Protein AF-A0A7Y1VRX3-F1 (afdb_monomer)

Nearest PDB structures (foldseek):
  3lk5-assembly1_A-2  TM=3.906E-01  e=6.849E+00  Corynebacterium glutamicum

Mean predicted aligned error: 7.44 Å

Structure (mmCIF, N/CA/C/O backbone):
data_AF-A0A7Y1VRX3-F1
#
_entry.id   AF-A0A7Y1VRX3-F1
#
loop_
_atom_site.group_PDB
_atom_site.id
_atom_site.type_symbol
_atom_site.label_atom_id
_atom_site.label_alt_id
_atom_site.label_comp_id
_atom_site.label_asym_id
_atom_site.label_entity_id
_atom_site.label_seq_id
_atom_site.pdbx_PDB_ins_code
_atom_site.Cartn_x
_atom_site.Cartn_y
_atom_site.Cartn_z
_atom_site.occupancy
_atom_site.B_iso_or_equiv
_atom_site.auth_seq_id
_atom_site.auth_comp_id
_atom_site.auth_asym_id
_atom_site.auth_atom_id
_atom_site.pdbx_PDB_model_num
ATOM 1 N N . MET A 1 1 ? -29.579 51.065 16.789 1.00 53.25 1 MET A N 1
ATOM 2 C CA . MET A 1 1 ? -28.178 50.637 16.559 1.00 53.25 1 MET A CA 1
ATOM 3 C C . MET A 1 1 ? -27.744 49.494 17.474 1.00 53.25 1 MET A C 1
ATOM 5 O O . MET A 1 1 ? -27.479 48.430 16.941 1.00 53.25 1 MET A O 1
ATOM 9 N N . LYS A 1 2 ? -27.765 49.620 18.815 1.00 49.16 2 LYS A N 1
ATOM 10 C CA . LYS A 1 2 ? -27.321 48.530 19.719 1.00 49.16 2 LYS A CA 1
ATOM 11 C C . LYS A 1 2 ? -28.027 47.175 19.514 1.00 49.16 2 LYS A C 1
ATOM 13 O O . LYS A 1 2 ? -27.340 46.170 19.476 1.00 49.16 2 LYS A O 1
ATOM 18 N N . ARG A 1 3 ? -29.351 47.147 19.288 1.00 49.31 3 ARG A N 1
ATOM 19 C CA . ARG A 1 3 ? -30.122 45.901 19.050 1.00 49.31 3 ARG A CA 1
ATOM 20 C C . ARG A 1 3 ? -29.871 45.231 17.688 1.00 49.31 3 ARG A C 1
ATOM 22 O O . ARG A 1 3 ? -30.062 44.030 17.568 1.00 49.31 3 ARG A O 1
ATOM 29 N N . ILE A 1 4 ? -29.429 45.995 16.685 1.00 53.34 4 ILE A N 1
ATOM 30 C CA . ILE A 1 4 ? -29.100 45.477 15.344 1.00 53.34 4 ILE A CA 1
ATOM 31 C C . ILE A 1 4 ? -27.693 44.861 15.359 1.00 53.34 4 ILE A C 1
ATOM 33 O O . ILE A 1 4 ? -27.486 43.795 14.792 1.00 53.34 4 ILE A O 1
ATOM 37 N N . CYS A 1 5 ? -26.756 45.465 16.102 1.00 51.00 5 CYS A N 1
ATOM 38 C CA . CYS A 1 5 ? -25.428 44.889 16.330 1.00 51.00 5 CYS A CA 1
ATOM 39 C C . CYS A 1 5 ? -25.487 43.553 17.092 1.00 51.00 5 CYS A C 1
ATOM 41 O O . CYS A 1 5 ? -24.718 42.655 16.778 1.00 51.00 5 CYS A O 1
ATOM 43 N N . THR A 1 6 ? -26.405 43.382 18.054 1.00 53.22 6 THR A N 1
ATOM 44 C CA . THR A 1 6 ? -26.542 42.106 18.788 1.00 53.22 6 THR A CA 1
ATOM 45 C C . THR A 1 6 ? -27.092 40.981 17.906 1.00 53.22 6 THR A C 1
ATOM 47 O O . THR A 1 6 ? -26.638 39.848 18.018 1.00 53.22 6 THR A O 1
ATOM 50 N N . PHE A 1 7 ? -28.022 41.293 16.996 1.00 51.44 7 PHE A N 1
ATOM 51 C CA . PHE A 1 7 ? -28.570 40.315 16.048 1.00 51.44 7 PHE A CA 1
ATOM 52 C C . PHE A 1 7 ? -27.547 39.898 14.980 1.00 51.44 7 PHE A C 1
ATOM 54 O O . PHE A 1 7 ? -27.463 38.718 14.658 1.00 51.44 7 PHE A O 1
ATOM 61 N N . LEU A 1 8 ? -26.719 40.829 14.486 1.00 52.62 8 LEU A N 1
ATOM 62 C CA . LEU A 1 8 ? -25.653 40.507 13.527 1.00 52.62 8 LEU A CA 1
ATOM 63 C C . LEU A 1 8 ? -24.541 39.638 14.140 1.00 52.62 8 LEU A C 1
ATOM 65 O O . LEU A 1 8 ? -24.019 38.762 13.462 1.00 52.62 8 LEU A O 1
ATOM 69 N N . ILE A 1 9 ? -24.200 39.844 15.418 1.00 55.66 9 ILE A N 1
ATOM 70 C CA . ILE A 1 9 ? -23.185 39.037 16.120 1.00 55.66 9 ILE A CA 1
ATOM 71 C C . ILE A 1 9 ? -23.695 37.608 16.376 1.00 55.66 9 ILE A C 1
ATOM 73 O O . ILE A 1 9 ? -22.939 36.656 16.205 1.00 55.66 9 ILE A O 1
ATOM 77 N N . ALA A 1 10 ? -24.982 37.435 16.698 1.00 53.78 10 ALA A N 1
ATOM 78 C CA . ALA A 1 10 ? -25.593 36.109 16.832 1.00 53.78 10 ALA A CA 1
ATOM 79 C C . ALA A 1 10 ? -25.669 35.355 15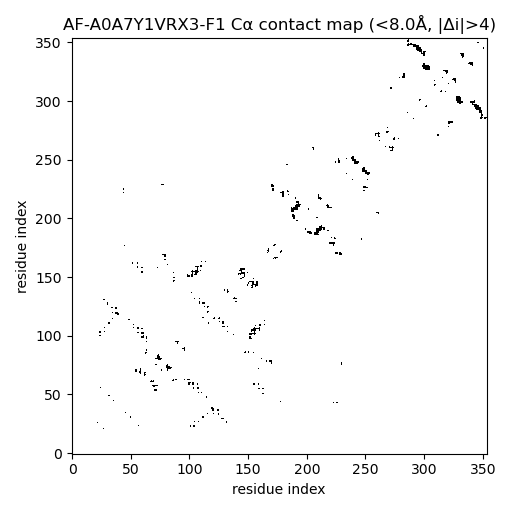.486 1.00 53.78 10 ALA A C 1
ATOM 81 O O . ALA A 1 10 ? -25.455 34.146 15.446 1.00 53.78 10 ALA A O 1
ATOM 82 N N . MET A 1 11 ? -25.902 36.068 14.377 1.00 51.69 11 MET A N 1
ATOM 83 C CA . MET A 1 11 ? -25.926 35.484 13.028 1.00 51.69 11 MET A CA 1
ATOM 84 C C . MET A 1 11 ? -24.519 35.143 12.504 1.00 51.69 11 MET A C 1
ATOM 86 O O . MET A 1 11 ? -24.361 34.131 11.828 1.00 51.69 11 MET A O 1
ATOM 90 N N . LEU A 1 12 ? -23.488 35.922 12.865 1.00 49.44 12 LEU A N 1
ATOM 91 C CA . LEU A 1 12 ? -22.089 35.591 12.554 1.00 49.44 12 LEU A CA 1
ATOM 92 C C . LEU A 1 12 ? -21.548 34.414 13.383 1.00 49.44 12 LEU A C 1
ATOM 94 O O . LEU A 1 12 ? -20.692 33.691 12.888 1.00 49.44 12 LEU A O 1
ATOM 98 N N . MET A 1 13 ? -22.053 34.178 14.601 1.00 49.03 13 MET A N 1
ATOM 99 C CA . MET A 1 13 ? -21.684 32.991 15.392 1.00 49.03 13 MET A CA 1
ATOM 100 C C . MET A 1 13 ? -22.400 31.707 14.943 1.00 49.03 13 MET A C 1
ATOM 102 O O . MET A 1 13 ? -21.866 30.621 15.153 1.00 49.03 13 MET A O 1
ATOM 106 N N . MET A 1 14 ? -23.560 31.809 14.282 1.00 47.19 14 MET A N 1
ATOM 107 C CA . MET A 1 14 ? -24.225 30.671 13.619 1.00 47.19 14 MET A CA 1
ATOM 108 C C . MET A 1 14 ? -23.636 30.338 12.238 1.00 47.19 14 MET A C 1
ATOM 110 O O . MET A 1 14 ? -23.929 29.277 11.696 1.00 47.19 14 MET A O 1
ATOM 114 N N . ALA A 1 15 ? -22.807 31.220 11.671 1.00 41.25 15 ALA A N 1
ATOM 115 C CA . ALA A 1 15 ? -22.152 31.035 10.374 1.00 41.25 15 ALA A CA 1
ATOM 116 C C . ALA A 1 15 ? -20.735 30.439 10.480 1.00 41.25 15 ALA A C 1
ATOM 118 O O . ALA A 1 15 ? -20.005 30.397 9.488 1.00 41.25 15 ALA A O 1
ATOM 119 N N . SER A 1 16 ? -20.349 29.948 11.662 1.00 43.78 16 SER A N 1
ATOM 120 C CA . SER A 1 16 ? -19.211 29.042 11.825 1.00 43.78 16 SER A CA 1
ATOM 121 C C . SER A 1 16 ? -19.550 27.733 11.118 1.00 43.78 16 SER A C 1
ATOM 123 O O . SER A 1 16 ? -20.178 26.859 11.700 1.00 43.78 16 SER A O 1
ATOM 125 N N . ALA A 1 17 ? -19.229 27.686 9.826 1.00 44.50 17 ALA A N 1
ATOM 126 C CA . ALA A 1 17 ? -19.212 26.541 8.930 1.00 44.50 17 ALA A CA 1
ATOM 127 C C . ALA A 1 17 ? -19.927 25.275 9.443 1.00 44.50 17 ALA A C 1
ATOM 129 O O . ALA A 1 17 ? -19.379 24.505 10.228 1.00 44.50 17 ALA A O 1
ATOM 130 N N . LEU A 1 18 ? -21.077 24.971 8.836 1.00 39.97 18 LEU A N 1
ATOM 131 C CA . LEU A 1 18 ? -21.560 23.602 8.612 1.00 39.97 18 LEU A CA 1
ATOM 132 C C . LEU A 1 18 ? -20.577 22.812 7.712 1.00 39.97 18 LEU A C 1
ATOM 134 O O . LEU A 1 18 ? -20.979 22.147 6.763 1.00 39.97 18 LEU A O 1
ATOM 138 N N . ASN A 1 19 ? -19.273 22.879 7.984 1.00 41.53 19 ASN A N 1
ATOM 139 C CA . ASN A 1 19 ? -18.362 21.830 7.569 1.00 41.53 19 ASN A CA 1
ATOM 140 C C . ASN A 1 19 ? -18.632 20.692 8.542 1.00 41.53 19 ASN A C 1
ATOM 142 O O . ASN A 1 19 ? -18.184 20.739 9.686 1.00 41.53 19 ASN A O 1
ATOM 146 N N . GLY A 1 20 ? -19.432 19.714 8.111 1.00 49.81 20 GLY A N 1
ATOM 147 C CA . GLY A 1 20 ? -19.608 18.485 8.871 1.00 49.81 20 GLY A CA 1
ATOM 148 C C . GLY A 1 20 ? -18.231 17.977 9.286 1.00 49.81 20 GLY A C 1
ATOM 149 O O . GLY A 1 20 ? -17.355 17.802 8.434 1.00 49.81 20 GLY A O 1
ATOM 150 N N . GLN A 1 21 ? -18.022 17.827 10.595 1.00 73.50 21 GLN A N 1
ATOM 151 C CA . GLN A 1 21 ? -16.772 17.306 11.125 1.00 73.50 21 GLN A CA 1
ATOM 152 C C . GLN A 1 21 ? -16.478 15.987 10.408 1.00 73.50 21 GLN A C 1
ATOM 154 O O . GLN A 1 21 ? -17.365 15.142 10.258 1.00 73.50 21 GLN A O 1
ATOM 159 N N . HIS A 1 22 ? -15.261 15.843 9.883 1.00 90.06 22 HIS A N 1
ATOM 160 C CA . HIS A 1 22 ? -14.858 14.610 9.218 1.00 90.06 22 HIS A CA 1
ATOM 161 C C . HIS A 1 22 ? -15.082 13.421 10.154 1.00 90.06 22 HIS A C 1
ATOM 163 O O . HIS A 1 22 ? -14.924 13.547 11.371 1.00 90.06 22 HIS A O 1
ATOM 169 N N . SER A 1 23 ? -15.459 12.268 9.597 1.00 95.31 23 SER A N 1
ATOM 170 C CA . SER A 1 23 ? -15.605 11.050 10.394 1.00 95.31 23 SER A CA 1
ATOM 171 C C . SER A 1 23 ? -14.309 10.754 11.152 1.00 95.31 23 SER A C 1
ATOM 173 O O . SER A 1 23 ? -13.221 11.089 10.683 1.00 95.31 23 SER A O 1
ATOM 175 N N . VAL A 1 24 ? -14.417 10.105 12.314 1.00 97.44 24 VAL A N 1
ATOM 176 C CA . VAL A 1 24 ? -13.243 9.678 13.093 1.00 97.44 24 VAL A CA 1
ATOM 177 C C . VAL A 1 24 ? -12.307 8.818 12.236 1.00 97.44 24 VAL A C 1
ATOM 179 O O . VAL A 1 24 ? -11.104 9.049 12.238 1.00 97.44 24 VAL A O 1
ATOM 182 N N . ALA A 1 25 ? -12.861 7.935 11.399 1.00 97.44 25 ALA A N 1
ATOM 183 C CA . ALA A 1 25 ? -12.088 7.159 10.430 1.00 97.44 25 ALA A CA 1
ATOM 184 C C . ALA A 1 25 ? -11.282 8.040 9.457 1.00 97.44 25 ALA A C 1
ATOM 186 O O . ALA A 1 25 ? -10.098 7.805 9.239 1.00 97.44 25 ALA A O 1
ATOM 187 N N . ARG A 1 26 ? -11.885 9.107 8.909 1.00 97.62 26 ARG A N 1
ATOM 188 C CA . ARG A 1 26 ? -11.157 10.044 8.043 1.00 97.62 26 ARG A CA 1
ATOM 189 C C . ARG A 1 26 ? -10.061 10.785 8.808 1.00 97.62 26 ARG A C 1
ATOM 191 O O . ARG A 1 26 ? -8.974 10.936 8.272 1.00 97.62 26 ARG A O 1
ATOM 198 N N . GLN A 1 27 ? -10.322 11.225 10.039 1.00 98.38 27 GLN A N 1
ATOM 199 C CA . GLN A 1 27 ? -9.309 11.903 10.859 1.00 98.38 27 GLN A CA 1
ATOM 200 C C . GLN A 1 27 ? -8.095 10.996 11.117 1.00 98.38 27 GLN A C 1
ATOM 202 O O . GLN A 1 27 ? -6.961 11.430 10.934 1.00 98.38 27 GLN A O 1
ATOM 207 N N . TRP A 1 28 ? -8.326 9.724 11.451 1.00 98.69 28 TRP A N 1
ATOM 208 C CA . TRP A 1 28 ? -7.259 8.734 11.614 1.00 98.69 28 TRP A CA 1
ATOM 209 C C . TRP A 1 28 ? -6.520 8.415 10.318 1.00 98.69 28 TRP A C 1
ATOM 211 O O . TRP A 1 28 ? -5.302 8.258 10.342 1.00 98.69 28 TRP A O 1
ATOM 221 N N . ASN A 1 29 ? -7.223 8.376 9.185 1.00 98.50 29 ASN A N 1
ATOM 222 C CA . ASN A 1 29 ? -6.586 8.210 7.884 1.00 98.50 29 ASN A CA 1
ATOM 223 C C . ASN A 1 29 ? -5.639 9.377 7.560 1.00 98.50 29 ASN A C 1
ATOM 225 O O . ASN A 1 29 ? -4.526 9.139 7.105 1.00 98.50 29 ASN A O 1
ATOM 229 N N . GLU A 1 30 ? -6.029 10.626 7.839 1.00 98.50 30 GLU A N 1
ATOM 230 C CA . GLU A 1 30 ? -5.123 11.772 7.660 1.00 98.50 30 GLU A CA 1
ATOM 231 C C . GLU A 1 30 ? -3.889 11.668 8.569 1.00 98.50 30 GLU A C 1
ATOM 233 O O . GLU A 1 30 ? -2.777 11.925 8.111 1.00 98.50 30 GLU A O 1
ATOM 238 N N . VAL A 1 31 ? -4.054 11.230 9.825 1.00 98.62 31 VAL A N 1
ATOM 239 C CA . VAL A 1 31 ? -2.923 10.991 10.741 1.00 98.62 31 VAL A CA 1
ATOM 240 C C . VAL A 1 31 ? -2.000 9.891 10.215 1.00 98.62 31 VAL A C 1
ATOM 242 O O . VAL A 1 31 ? -0.783 10.061 10.249 1.00 98.62 31 VAL A O 1
ATOM 245 N N . LEU A 1 32 ? -2.538 8.785 9.697 1.00 98.69 32 LEU A N 1
ATOM 246 C CA . LEU A 1 32 ? -1.739 7.721 9.085 1.00 98.69 32 LEU A CA 1
ATOM 247 C C . LEU A 1 32 ? -0.973 8.227 7.854 1.00 98.69 32 LEU A C 1
ATOM 249 O O . LEU A 1 32 ? 0.230 8.001 7.752 1.00 98.69 32 LEU A O 1
ATOM 253 N N . LEU A 1 33 ? -1.637 8.940 6.940 1.00 98.50 33 LEU A N 1
ATOM 254 C CA . LEU A 1 33 ? -0.993 9.489 5.743 1.00 98.50 33 LEU A CA 1
ATOM 255 C C . LEU A 1 33 ? 0.110 10.486 6.099 1.00 98.50 33 LEU A C 1
ATOM 257 O O . LEU A 1 33 ? 1.181 10.459 5.497 1.00 98.50 33 LEU A O 1
ATOM 261 N N . GLU A 1 34 ? -0.125 11.339 7.093 1.00 98.44 34 GLU A N 1
ATOM 262 C CA . GLU A 1 34 ? 0.896 12.254 7.594 1.00 98.44 34 GLU A CA 1
ATOM 263 C C . GLU A 1 34 ? 2.055 11.499 8.256 1.00 98.44 34 GLU A C 1
ATOM 265 O O . GLU A 1 34 ? 3.215 11.836 8.035 1.00 98.44 34 GLU A O 1
ATOM 270 N N . SER A 1 35 ? 1.768 10.418 8.982 1.00 98.31 35 SER A N 1
ATOM 271 C CA . SER A 1 35 ? 2.805 9.561 9.566 1.00 98.31 35 SER A CA 1
ATOM 272 C C . SER A 1 35 ? 3.704 8.949 8.489 1.00 98.31 35 SER A C 1
ATOM 274 O O . SER A 1 35 ? 4.925 8.990 8.611 1.00 98.31 35 SER A O 1
ATOM 276 N N . ILE A 1 36 ? 3.114 8.468 7.389 1.00 97.88 36 ILE A N 1
ATOM 277 C CA . ILE A 1 36 ? 3.843 7.918 6.234 1.00 97.88 36 ILE A CA 1
ATOM 278 C C . ILE A 1 36 ? 4.742 8.981 5.582 1.00 97.88 36 ILE A C 1
ATOM 280 O O . ILE A 1 36 ? 5.883 8.681 5.237 1.00 97.88 36 ILE A O 1
ATOM 284 N N . ARG A 1 37 ? 4.272 10.231 5.439 1.00 97.38 37 ARG A N 1
ATOM 285 C CA . ARG A 1 37 ? 5.076 11.339 4.873 1.00 97.38 37 ARG A CA 1
ATOM 286 C C . ARG A 1 37 ? 6.316 11.665 5.704 1.00 97.38 37 ARG A C 1
ATOM 288 O O . ARG A 1 37 ? 7.276 12.212 5.166 1.00 97.38 37 ARG A O 1
ATOM 295 N N . HIS A 1 38 ? 6.280 11.351 6.995 1.00 97.12 38 HIS A N 1
ATOM 296 C CA . HIS A 1 38 ? 7.358 11.605 7.944 1.00 97.12 38 HIS A CA 1
ATOM 297 C C . HIS A 1 38 ? 8.250 10.381 8.213 1.00 97.12 38 HIS A C 1
ATOM 299 O O . HIS A 1 38 ? 9.137 10.464 9.063 1.00 97.12 38 HIS A O 1
ATOM 305 N N . ASP A 1 39 ? 8.062 9.276 7.488 1.00 95.31 39 ASP A N 1
ATOM 306 C CA . ASP A 1 39 ? 8.848 8.048 7.628 1.00 95.31 39 ASP A CA 1
ATOM 307 C C . ASP A 1 39 ? 9.671 7.723 6.362 1.00 95.31 39 ASP A C 1
ATOM 309 O O . ASP A 1 39 ? 9.666 8.454 5.370 1.00 95.31 39 ASP A O 1
ATOM 313 N N . LEU A 1 40 ? 10.417 6.616 6.391 1.00 91.38 40 LEU A N 1
ATOM 314 C CA . LEU A 1 40 ? 11.145 6.089 5.238 1.00 91.38 40 LEU A CA 1
ATOM 315 C C . LEU A 1 40 ? 10.192 5.653 4.113 1.00 91.38 40 LEU A C 1
ATOM 317 O O . LEU A 1 40 ? 9.107 5.131 4.360 1.00 91.38 40 LEU A O 1
ATOM 321 N N . GLY A 1 41 ? 10.636 5.778 2.858 1.00 89.88 41 GLY A N 1
ATOM 322 C CA . GLY A 1 41 ? 9.911 5.275 1.686 1.00 89.88 41 GLY A CA 1
ATOM 323 C C . GLY A 1 41 ? 9.884 3.743 1.628 1.00 89.88 41 GLY A C 1
ATOM 324 O O . GLY A 1 41 ? 10.712 3.139 0.951 1.00 89.88 41 GLY A O 1
ATOM 325 N N . ARG A 1 42 ? 8.937 3.122 2.342 1.00 90.69 42 ARG A N 1
ATOM 326 C CA . ARG A 1 42 ? 8.747 1.663 2.452 1.00 90.69 42 ARG A CA 1
ATOM 327 C C . ARG A 1 42 ? 7.384 1.264 1.862 1.00 90.69 42 ARG A C 1
ATOM 329 O O . ARG A 1 42 ? 6.456 0.993 2.619 1.00 90.69 42 ARG A O 1
ATOM 336 N N . PRO A 1 43 ? 7.203 1.294 0.528 1.00 93.81 43 PRO A N 1
ATOM 337 C CA . PRO A 1 43 ? 5.887 1.159 -0.111 1.00 93.81 43 PRO A CA 1
ATOM 338 C C . PRO A 1 43 ? 5.126 -0.112 0.287 1.00 93.81 43 PRO A C 1
ATOM 340 O O . PRO A 1 43 ? 3.928 -0.049 0.549 1.00 93.81 43 PRO A O 1
ATOM 343 N N . THR A 1 44 ? 5.820 -1.242 0.388 1.00 93.56 44 THR A N 1
ATOM 344 C CA . THR A 1 44 ? 5.316 -2.538 0.870 1.00 93.56 44 THR A CA 1
ATOM 345 C C . THR A 1 44 ? 4.759 -2.437 2.293 1.00 93.56 44 THR A C 1
ATOM 347 O O . THR A 1 44 ? 3.572 -2.684 2.519 1.00 93.56 44 THR A O 1
ATOM 350 N N . VAL A 1 45 ? 5.587 -1.984 3.238 1.00 95.38 45 VAL A N 1
ATOM 351 C CA . VAL A 1 45 ? 5.231 -1.801 4.657 1.00 95.38 45 VAL A CA 1
ATOM 352 C C . VAL A 1 45 ? 4.077 -0.809 4.820 1.00 95.38 45 VAL A C 1
ATOM 354 O O . VAL A 1 45 ? 3.116 -1.081 5.538 1.00 95.38 45 VAL A O 1
ATOM 357 N N . HIS A 1 46 ? 4.121 0.326 4.120 1.00 96.69 46 HIS A N 1
ATOM 358 C CA . HIS A 1 46 ? 3.089 1.362 4.215 1.00 96.69 46 HIS A CA 1
ATOM 359 C C . HIS A 1 46 ? 1.758 0.926 3.609 1.00 96.69 46 HIS A C 1
ATOM 361 O O . HIS A 1 46 ? 0.714 1.213 4.190 1.00 96.69 46 HIS A O 1
ATOM 367 N N . SER A 1 47 ? 1.775 0.182 2.501 1.00 96.38 47 SER A N 1
ATOM 368 C CA . SER A 1 47 ? 0.555 -0.396 1.917 1.00 96.38 47 SER A CA 1
ATOM 369 C C . SER A 1 47 ? -0.098 -1.391 2.875 1.00 96.38 47 SER A C 1
ATOM 371 O O . SER A 1 47 ? -1.313 -1.365 3.068 1.00 96.38 47 SER A O 1
ATOM 373 N N . ARG A 1 48 ? 0.711 -2.212 3.554 1.00 96.50 48 ARG A N 1
ATOM 374 C CA . ARG A 1 48 ? 0.243 -3.125 4.601 1.00 96.50 48 ARG A CA 1
ATOM 375 C C . ARG A 1 48 ? -0.323 -2.382 5.813 1.00 96.50 48 ARG A C 1
ATOM 377 O O . ARG A 1 48 ? -1.400 -2.733 6.281 1.00 96.50 48 ARG A O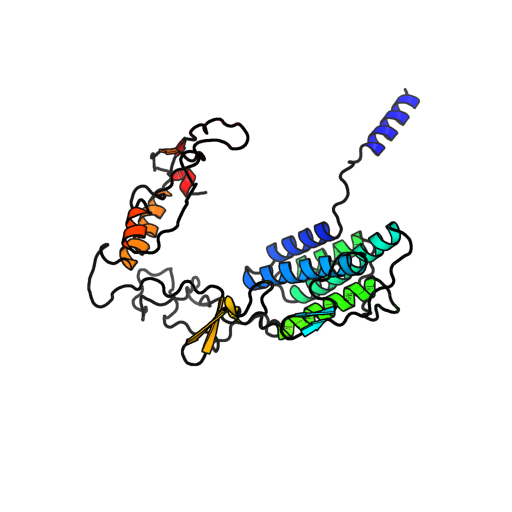 1
ATOM 384 N N . ASN A 1 49 ? 0.335 -1.317 6.279 1.00 97.25 49 ASN A N 1
ATOM 385 C CA . ASN A 1 49 ? -0.186 -0.466 7.356 1.00 97.25 49 ASN A CA 1
ATOM 386 C C . ASN A 1 49 ? -1.538 0.160 6.980 1.00 97.25 49 ASN A C 1
ATOM 388 O O . ASN A 1 49 ? -2.465 0.133 7.787 1.00 97.25 49 ASN A O 1
ATOM 392 N N . LEU A 1 50 ? -1.671 0.677 5.753 1.00 98.31 50 LEU A N 1
ATOM 393 C CA . LEU A 1 50 ? -2.930 1.208 5.216 1.00 98.31 50 LEU A CA 1
ATOM 394 C C . LEU A 1 50 ? -4.030 0.145 5.207 1.00 98.31 50 LEU A C 1
ATOM 396 O O . LEU A 1 50 ? -5.147 0.431 5.642 1.00 98.31 50 LEU A O 1
ATOM 400 N N . PHE A 1 51 ? -3.718 -1.077 4.776 1.00 97.81 51 PHE A N 1
ATOM 401 C CA . PHE A 1 51 ? -4.659 -2.195 4.786 1.00 97.81 51 PHE A CA 1
ATOM 402 C C . PHE A 1 51 ? -5.083 -2.588 6.210 1.00 97.81 51 PHE A C 1
ATOM 404 O O . PHE A 1 51 ? -6.278 -2.606 6.508 1.00 97.81 51 PHE A O 1
ATOM 411 N N . HIS A 1 52 ? -4.129 -2.844 7.109 1.00 98.38 52 HIS A N 1
ATOM 412 C CA . HIS A 1 52 ? -4.408 -3.269 8.484 1.00 98.38 52 HIS A CA 1
ATOM 413 C C . HIS A 1 52 ? -5.209 -2.216 9.251 1.00 98.38 52 HIS A C 1
ATOM 415 O O . HIS A 1 52 ? -6.171 -2.551 9.935 1.00 98.38 52 HIS A O 1
ATOM 421 N N . ILE A 1 53 ? -4.864 -0.935 9.106 1.00 98.69 53 ILE A N 1
ATOM 422 C CA . ILE A 1 53 ? -5.573 0.156 9.783 1.00 98.69 53 ILE A CA 1
ATOM 423 C C . ILE A 1 53 ? -6.961 0.369 9.177 1.00 98.69 53 ILE A C 1
ATOM 425 O O . ILE A 1 53 ? -7.918 0.545 9.926 1.00 98.69 53 ILE A O 1
ATOM 429 N N . SER A 1 54 ? -7.113 0.299 7.852 1.00 98.50 54 SER A N 1
ATOM 430 C CA . SER A 1 54 ? -8.439 0.376 7.220 1.00 98.50 54 SER A CA 1
ATOM 431 C C . SER A 1 54 ? -9.345 -0.764 7.677 1.00 98.50 54 SER A C 1
ATOM 433 O O . SER A 1 54 ? -10.510 -0.527 7.994 1.00 98.50 54 SER A O 1
ATOM 435 N N . THR A 1 55 ? -8.792 -1.972 7.790 1.00 98.25 55 THR A N 1
ATOM 436 C CA . THR A 1 55 ? -9.505 -3.144 8.305 1.00 98.25 55 THR A CA 1
ATOM 437 C C . THR A 1 55 ? -9.857 -2.980 9.777 1.00 98.25 55 THR A C 1
ATOM 439 O O . THR A 1 55 ? -11.006 -3.183 10.140 1.00 98.25 55 THR A O 1
ATOM 442 N N . ALA A 1 56 ? -8.933 -2.500 10.614 1.00 98.75 56 ALA A N 1
ATOM 443 C CA . ALA A 1 56 ? -9.218 -2.205 12.017 1.00 98.75 56 ALA A CA 1
ATOM 444 C C . ALA A 1 56 ? -10.370 -1.200 12.170 1.00 98.75 56 ALA A C 1
ATOM 446 O O . ALA A 1 56 ? -11.244 -1.372 13.016 1.00 98.75 56 ALA A O 1
ATOM 447 N N . MET A 1 57 ? -10.396 -0.154 11.336 1.00 98.81 57 MET A N 1
ATOM 448 C CA . MET A 1 57 ? -11.487 0.821 11.336 1.00 98.81 57 MET A CA 1
ATOM 449 C C . MET A 1 57 ? -12.814 0.202 10.885 1.00 98.81 57 MET A C 1
ATOM 451 O O . MET A 1 57 ? -13.853 0.513 11.469 1.00 98.81 57 MET A O 1
ATOM 455 N N . TYR A 1 58 ? -12.785 -0.641 9.850 1.00 98.69 58 TYR A N 1
ATOM 456 C CA . TYR A 1 58 ? -13.971 -1.317 9.332 1.00 98.69 58 TYR A CA 1
ATOM 457 C C . TYR A 1 58 ? -14.531 -2.322 10.340 1.00 98.69 58 TYR A C 1
ATOM 459 O O . TYR A 1 58 ? -15.700 -2.220 10.692 1.00 98.69 58 TYR A O 1
ATOM 467 N N . ASP A 1 59 ? -13.702 -3.211 10.876 1.00 98.69 59 ASP A N 1
ATOM 468 C CA . ASP A 1 59 ? -14.093 -4.242 11.840 1.00 98.69 59 ASP A CA 1
ATOM 469 C C . ASP A 1 59 ? -14.594 -3.638 13.154 1.00 98.69 59 ASP A C 1
ATOM 471 O O . ASP A 1 59 ? -15.626 -4.059 13.676 1.00 98.69 59 ASP A O 1
ATOM 475 N N . ALA A 1 60 ? -13.930 -2.591 13.660 1.00 98.62 60 ALA A N 1
ATOM 476 C CA . ALA A 1 60 ? -14.394 -1.872 14.845 1.00 98.62 60 ALA A CA 1
ATOM 477 C C . ALA A 1 60 ? -15.768 -1.217 14.637 1.00 98.62 60 ALA A C 1
ATOM 479 O O . ALA A 1 60 ? -16.542 -1.090 15.585 1.00 98.62 60 ALA A O 1
ATOM 480 N N . TRP A 1 61 ? -16.074 -0.778 13.412 1.00 98.56 61 TRP A N 1
ATOM 481 C CA . TRP A 1 61 ? -17.380 -0.229 13.056 1.00 98.56 61 TRP A CA 1
ATOM 482 C C . TRP A 1 61 ? -18.428 -1.337 12.866 1.00 98.56 61 TRP A C 1
ATOM 484 O O . TRP A 1 61 ? -19.516 -1.243 13.443 1.00 98.56 61 TRP A O 1
ATOM 494 N N . ALA A 1 62 ? -18.075 -2.382 12.113 1.00 98.38 62 ALA A N 1
ATOM 495 C CA . ALA A 1 62 ? -18.926 -3.509 11.742 1.00 98.38 62 ALA A CA 1
ATOM 496 C C . ALA A 1 62 ? -19.369 -4.333 12.953 1.00 98.38 62 ALA A C 1
ATOM 498 O O . ALA A 1 62 ? -20.494 -4.812 12.980 1.00 98.38 62 ALA A O 1
ATOM 499 N N . ALA A 1 63 ? -18.540 -4.424 13.996 1.00 98.06 63 ALA A N 1
ATOM 500 C CA . ALA A 1 63 ? -18.898 -5.088 15.249 1.00 98.06 63 ALA A CA 1
ATOM 501 C C . ALA A 1 63 ? -20.166 -4.524 15.919 1.00 98.06 63 ALA A C 1
ATOM 503 O O . ALA A 1 63 ? -20.792 -5.227 16.708 1.00 98.06 63 ALA A O 1
ATOM 504 N N . TYR A 1 64 ? -20.547 -3.276 15.616 1.00 97.88 64 TYR A N 1
ATOM 505 C CA . TYR A 1 64 ? -21.766 -2.642 16.129 1.00 97.88 64 TYR A CA 1
ATOM 506 C C . TYR A 1 64 ? -22.869 -2.469 15.071 1.00 97.88 64 TYR A C 1
ATOM 508 O O . TYR A 1 64 ? -23.858 -1.781 15.332 1.00 97.88 64 TYR A O 1
ATOM 516 N N . ASP A 1 65 ? -22.683 -3.019 13.873 1.00 96.88 65 ASP A N 1
ATOM 517 C CA . ASP A 1 65 ? -23.642 -2.964 12.769 1.00 96.88 65 ASP A CA 1
ATOM 518 C C . ASP A 1 65 ? -24.397 -4.299 12.660 1.00 96.88 65 ASP A C 1
ATOM 520 O O . ASP A 1 65 ? -23.876 -5.354 13.018 1.00 96.88 65 ASP A O 1
ATOM 524 N N . ASP A 1 66 ? -25.652 -4.264 12.217 1.00 92.56 66 ASP A N 1
ATOM 525 C CA . ASP A 1 66 ? -26.533 -5.435 12.180 1.00 92.56 66 ASP A CA 1
ATOM 526 C C . ASP A 1 66 ? -26.394 -6.276 10.903 1.00 92.56 66 ASP A C 1
ATOM 528 O O . ASP A 1 66 ? -26.878 -7.411 10.863 1.00 92.56 66 ASP A O 1
ATOM 532 N N . VAL A 1 67 ? -25.746 -5.743 9.862 1.00 95.38 67 VAL A N 1
ATOM 533 C CA . VAL A 1 67 ? -25.618 -6.399 8.551 1.00 95.38 67 VAL A CA 1
ATOM 534 C C . VAL A 1 67 ? -24.161 -6.557 8.120 1.00 95.38 67 VAL A C 1
ATOM 536 O O . VAL A 1 67 ? -23.849 -7.478 7.360 1.00 95.38 67 VAL A O 1
ATOM 539 N N . ALA A 1 68 ? -23.266 -5.675 8.563 1.00 97.12 68 ALA A N 1
ATOM 540 C CA . ALA A 1 68 ? -21.861 -5.732 8.189 1.00 97.12 68 ALA A CA 1
ATOM 541 C C . ALA A 1 68 ? -21.190 -7.028 8.666 1.00 97.12 68 ALA A C 1
ATOM 543 O O . ALA A 1 68 ? -21.417 -7.511 9.773 1.00 97.12 68 ALA A O 1
ATOM 544 N N . VAL A 1 69 ? -20.316 -7.568 7.818 1.00 95.88 69 VAL A N 1
ATOM 545 C CA . VAL A 1 69 ? -19.514 -8.754 8.125 1.00 95.88 69 VAL A CA 1
ATOM 546 C C . VAL A 1 69 ? -18.071 -8.294 8.300 1.00 95.88 69 VAL A C 1
ATOM 548 O O . VAL A 1 69 ? -17.519 -7.762 7.336 1.00 95.88 69 VAL A O 1
ATOM 551 N N . PRO A 1 70 ? -17.459 -8.461 9.486 1.00 96.69 70 PRO A N 1
ATOM 552 C CA . PRO A 1 70 ? -16.064 -8.090 9.698 1.00 96.69 70 PRO A CA 1
ATOM 553 C C . PRO A 1 70 ? -15.115 -8.836 8.753 1.00 96.69 70 PRO A C 1
ATOM 555 O O . PRO A 1 70 ? -15.369 -9.981 8.372 1.00 96.69 70 PRO A O 1
ATOM 558 N N . CYS A 1 71 ? -14.006 -8.194 8.391 1.00 95.62 71 CYS A N 1
ATOM 559 C CA . CYS A 1 71 ? -12.965 -8.792 7.562 1.00 95.62 71 CYS A CA 1
ATOM 560 C C . CYS A 1 71 ? -12.110 -9.771 8.372 1.00 95.62 71 CYS A C 1
ATOM 562 O O . CYS A 1 71 ? -11.851 -10.882 7.915 1.00 95.62 71 CYS A O 1
ATOM 564 N N . PHE A 1 72 ? -11.671 -9.372 9.567 1.00 97.50 72 PHE A N 1
ATOM 565 C CA . PHE A 1 72 ? -10.811 -10.175 10.432 1.00 97.50 72 PHE A CA 1
ATOM 566 C C . PHE A 1 72 ? -11.604 -10.811 11.568 1.00 97.50 72 PHE A C 1
ATOM 568 O O . PHE A 1 72 ? -11.576 -12.026 11.704 1.00 97.50 72 PHE A O 1
ATOM 575 N N . LEU A 1 73 ? -12.330 -10.027 12.367 1.00 97.19 73 LEU A N 1
ATOM 576 C CA . LEU A 1 73 ? -13.013 -10.515 13.570 1.00 97.19 73 LEU A CA 1
ATOM 577 C C . LEU A 1 73 ? -13.950 -11.696 13.282 1.00 97.19 73 LEU A C 1
ATOM 579 O O . LEU A 1 73 ? -14.850 -11.610 12.452 1.00 97.19 73 LEU A O 1
ATOM 583 N N . GLY A 1 74 ? -13.763 -12.791 14.018 1.00 96.69 74 GLY A N 1
ATOM 584 C CA . GLY A 1 74 ? -14.532 -14.025 13.862 1.00 96.69 74 GLY A CA 1
ATOM 585 C C . GLY A 1 74 ? -14.055 -14.933 12.724 1.00 96.69 74 GLY A C 1
ATOM 586 O O . GLY A 1 74 ? -14.544 -16.057 12.619 1.00 96.69 74 GLY A O 1
ATOM 587 N N . ASN A 1 75 ? -13.087 -14.498 11.913 1.00 96.69 75 ASN A N 1
ATOM 588 C CA . ASN A 1 75 ? -12.577 -15.240 10.763 1.00 96.69 75 ASN A CA 1
ATOM 589 C C . ASN A 1 75 ? -11.158 -15.780 11.006 1.00 96.69 75 ASN A C 1
ATOM 591 O O . ASN A 1 75 ? -10.393 -15.280 11.837 1.00 96.69 75 ASN A O 1
ATOM 595 N N . GLU A 1 76 ? -10.804 -16.806 10.236 1.00 96.31 76 GLU A N 1
ATOM 596 C CA . GLU A 1 76 ? -9.420 -17.236 10.043 1.00 96.31 76 GLU A CA 1
ATOM 597 C C . GLU A 1 76 ? -8.833 -16.459 8.859 1.00 96.31 76 GLU A C 1
ATOM 599 O O . GLU A 1 76 ? -9.437 -16.406 7.784 1.00 96.31 76 GLU A O 1
ATOM 604 N N . VAL A 1 77 ? -7.677 -15.826 9.057 1.00 95.81 77 VAL A N 1
ATOM 605 C CA . VAL A 1 77 ? -6.989 -15.031 8.035 1.00 95.81 77 VAL A CA 1
ATOM 606 C C . VAL A 1 77 ? -5.533 -15.467 7.987 1.00 95.81 77 VAL A C 1
ATOM 608 O O . VAL A 1 77 ? -4.756 -15.208 8.909 1.00 95.81 77 VAL A O 1
ATOM 611 N N . GLY A 1 78 ? -5.167 -16.155 6.904 1.00 93.81 78 GLY A N 1
ATOM 612 C CA . GLY A 1 78 ? -3.858 -16.791 6.783 1.00 93.81 78 GLY A CA 1
ATOM 613 C C . GLY A 1 78 ? -3.579 -17.695 7.994 1.00 93.81 78 GLY A C 1
ATOM 614 O O . GLY A 1 78 ? -4.378 -18.585 8.271 1.00 93.81 78 GLY A O 1
ATOM 615 N N . PRO A 1 79 ? -2.478 -17.487 8.737 1.00 95.12 79 PRO A N 1
ATOM 616 C CA . PRO A 1 79 ? -2.117 -18.331 9.876 1.00 95.12 79 PRO A CA 1
ATOM 617 C C . PRO A 1 79 ? -2.784 -17.944 11.209 1.00 95.12 79 PRO A C 1
ATOM 619 O O . PRO A 1 79 ? -2.449 -18.543 12.232 1.00 95.12 79 PRO A O 1
ATOM 622 N N . TYR A 1 80 ? -3.663 -16.936 11.250 1.00 97.88 80 TYR A N 1
ATOM 623 C CA . TYR A 1 80 ? -4.197 -16.397 12.505 1.00 97.88 80 TYR A CA 1
ATOM 624 C C . TYR A 1 80 ? -5.722 -16.493 12.586 1.00 97.88 80 TYR A C 1
ATOM 626 O O . TYR A 1 80 ? -6.444 -16.139 11.655 1.00 97.88 80 TYR A O 1
ATOM 634 N N . GLN A 1 81 ? -6.212 -16.922 13.750 1.00 98.06 81 GLN A N 1
ATOM 635 C CA . GLN A 1 81 ? -7.632 -16.933 14.085 1.00 98.06 81 GLN A CA 1
ATOM 636 C C . GLN A 1 81 ? -7.973 -15.695 14.916 1.00 98.06 81 GLN A C 1
ATOM 638 O O . GLN A 1 81 ? -7.568 -15.584 16.075 1.00 98.06 81 GLN A O 1
ATOM 643 N N . PHE A 1 82 ? -8.790 -14.802 14.366 1.00 98.31 82 PHE A N 1
ATOM 644 C CA . PHE A 1 82 ? -9.315 -13.656 15.102 1.00 98.31 82 PHE A CA 1
ATOM 645 C C . PHE A 1 82 ? -10.553 -14.083 15.889 1.00 98.31 82 PHE A C 1
ATOM 647 O O . PHE A 1 82 ? -11.654 -14.185 15.348 1.00 98.31 82 PHE A O 1
ATOM 654 N N . LEU A 1 83 ? -10.378 -14.376 17.175 1.00 97.69 83 LEU A N 1
ATOM 655 C CA . LEU A 1 83 ? -11.501 -14.704 18.052 1.00 97.69 83 LEU A CA 1
ATOM 656 C C . LEU A 1 83 ? -12.377 -13.466 18.287 1.00 97.69 83 LEU A C 1
ATOM 658 O O . LEU A 1 83 ? -11.886 -12.345 18.391 1.00 97.69 83 LEU A O 1
ATOM 662 N N . PHE A 1 84 ? -13.691 -13.662 18.351 1.00 97.06 84 PHE A N 1
ATOM 663 C CA . PHE A 1 84 ? -14.628 -12.573 18.594 1.00 97.06 84 PHE A CA 1
ATOM 664 C C . PHE A 1 84 ? -15.910 -13.094 19.242 1.00 97.06 84 PHE A C 1
ATOM 666 O O . PHE A 1 84 ? -16.659 -13.846 18.622 1.00 97.06 84 PHE A O 1
ATOM 673 N N . ASP A 1 85 ? -16.167 -12.659 20.475 1.00 94.69 85 ASP A N 1
ATOM 674 C CA . ASP A 1 85 ? -17.329 -13.084 21.268 1.00 94.69 85 ASP A CA 1
ATOM 675 C C . ASP A 1 85 ? -18.538 -12.141 21.109 1.00 94.69 85 ASP A C 1
ATOM 677 O O . ASP A 1 85 ? -19.582 -12.338 21.734 1.00 94.69 85 ASP A O 1
ATOM 681 N N . GLY A 1 86 ? -18.416 -11.122 20.254 1.00 94.56 86 GLY A N 1
ATOM 682 C CA . GLY A 1 86 ? -19.399 -10.052 20.115 1.00 94.56 86 GLY A CA 1
ATOM 683 C C . GLY A 1 86 ? -19.175 -8.906 21.104 1.00 94.56 86 GLY A C 1
ATOM 684 O O . GLY A 1 86 ? -18.483 -9.035 22.111 1.00 94.56 86 GLY A O 1
ATOM 685 N N . VAL A 1 87 ? -19.774 -7.754 20.808 1.00 96.88 87 VAL A N 1
ATOM 686 C CA . VAL A 1 87 ? -19.785 -6.580 21.695 1.00 96.88 87 VAL A CA 1
ATOM 687 C C . VAL A 1 87 ? -21.198 -6.324 22.211 1.00 96.88 87 VAL A C 1
ATOM 689 O O . VAL A 1 87 ? -22.185 -6.682 21.566 1.00 96.88 87 VAL A O 1
ATOM 692 N N . GLU A 1 88 ? -21.316 -5.673 23.368 1.00 95.12 88 GLU A N 1
ATOM 693 C CA . GLU A 1 88 ? -22.609 -5.169 23.827 1.00 95.12 88 GLU A CA 1
ATOM 694 C C . GLU A 1 88 ? -23.070 -4.030 22.906 1.00 95.12 88 GLU A C 1
ATOM 696 O O . GLU A 1 88 ? -22.404 -2.999 22.796 1.00 95.12 88 GLU A O 1
ATOM 701 N N . ILE A 1 89 ? -24.218 -4.216 22.246 1.00 95.94 89 ILE A N 1
ATOM 702 C CA . ILE A 1 89 ? -24.805 -3.217 21.350 1.00 95.94 89 ILE A CA 1
ATOM 703 C C . ILE A 1 89 ? -25.648 -2.235 22.172 1.00 95.94 89 ILE A C 1
ATOM 705 O O . ILE A 1 89 ? -26.665 -2.640 22.747 1.00 95.94 89 ILE A O 1
ATOM 709 N N . PRO A 1 90 ? -25.289 -0.937 22.220 1.00 95.44 90 PRO A N 1
ATOM 710 C CA . PRO A 1 90 ? -26.099 0.053 22.914 1.00 95.44 90 PRO A CA 1
ATOM 711 C C . PRO A 1 90 ? -27.508 0.170 22.320 1.00 95.44 90 PRO A C 1
ATOM 713 O O . PRO A 1 90 ? -27.705 0.069 21.112 1.00 95.44 90 PRO A O 1
ATO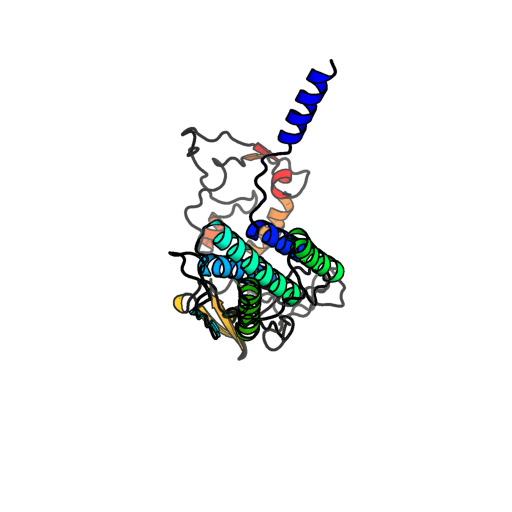M 716 N N . GLY A 1 91 ? -28.495 0.460 23.170 1.00 94.94 91 GLY A N 1
ATOM 717 C CA . GLY A 1 91 ? -29.905 0.519 22.765 1.00 94.94 91 GLY A CA 1
ATOM 718 C C . GLY A 1 91 ? -30.309 1.737 21.924 1.00 94.94 91 GLY A C 1
ATOM 719 O O . GLY A 1 91 ? -31.472 1.834 21.532 1.00 94.94 91 GLY A O 1
ATOM 720 N N . ASP A 1 92 ? -29.397 2.680 21.667 1.00 96.19 92 ASP A N 1
ATOM 721 C CA . ASP A 1 92 ? -29.676 3.882 20.883 1.00 96.19 92 ASP A CA 1
ATOM 722 C C . ASP A 1 92 ? -28.574 4.190 19.844 1.00 96.19 92 ASP A C 1
ATOM 724 O O . ASP A 1 92 ? -27.388 3.957 20.105 1.00 96.19 92 ASP A O 1
ATOM 728 N N . PRO A 1 93 ? -28.932 4.764 18.675 1.00 95.88 93 PRO A N 1
ATOM 729 C CA . PRO A 1 93 ? -27.974 5.012 17.595 1.00 95.88 93 PRO A CA 1
ATOM 730 C C . PRO A 1 93 ? -26.827 5.970 17.943 1.00 95.88 93 PRO A C 1
ATOM 732 O O . PRO A 1 93 ? -25.761 5.902 17.330 1.00 95.88 93 PRO A O 1
ATOM 735 N N . VAL A 1 94 ? -27.023 6.887 18.896 1.00 96.94 94 VAL A N 1
ATOM 736 C CA . VAL A 1 94 ? -25.981 7.848 19.288 1.00 96.94 94 VAL A CA 1
ATOM 737 C C . VAL A 1 94 ? -24.912 7.132 20.105 1.00 96.94 94 VAL A C 1
ATOM 739 O O . VAL A 1 94 ? -23.722 7.294 19.834 1.00 96.94 94 VAL A O 1
ATOM 742 N N . SER A 1 95 ? -25.323 6.295 21.054 1.00 97.31 95 SER A N 1
ATOM 743 C CA . SER A 1 95 ? -24.411 5.463 21.838 1.00 97.31 95 SER A CA 1
ATOM 744 C C . SER A 1 95 ? -23.688 4.432 20.972 1.00 97.31 95 SER A C 1
ATOM 746 O O . SER A 1 95 ? -22.481 4.269 21.137 1.00 97.31 95 SER A O 1
ATOM 748 N N . VAL A 1 96 ? -24.364 3.824 19.988 1.00 98.12 96 VAL A N 1
ATOM 749 C CA . VAL A 1 96 ? -23.720 2.968 18.969 1.00 98.12 96 VAL A CA 1
ATOM 750 C C . VAL A 1 96 ? -22.625 3.742 18.235 1.00 98.12 96 VAL A C 1
ATOM 752 O O . VAL A 1 96 ? -21.480 3.299 18.173 1.00 98.12 96 VAL A O 1
ATOM 755 N N . LYS A 1 97 ? -22.931 4.947 17.736 1.00 97.69 97 LYS A N 1
ATOM 756 C CA . LYS A 1 97 ? -21.944 5.760 17.017 1.00 97.69 97 LYS A CA 1
ATOM 757 C C . LYS A 1 97 ? -20.749 6.144 17.893 1.00 97.69 97 LYS A C 1
ATOM 759 O O . LYS A 1 97 ? -19.617 6.166 17.409 1.00 97.69 97 LYS A O 1
ATOM 764 N N . ASN A 1 98 ? -20.988 6.446 19.167 1.00 98.00 98 ASN A N 1
ATOM 765 C CA . ASN A 1 98 ? -19.930 6.752 20.129 1.00 98.00 98 ASN A CA 1
ATOM 766 C C . ASN A 1 98 ? -19.048 5.531 20.412 1.00 98.00 98 ASN A C 1
ATOM 768 O O . ASN A 1 98 ? -17.827 5.676 20.445 1.00 98.00 98 ASN A O 1
ATOM 772 N N . ALA A 1 99 ? -19.647 4.346 20.555 1.00 98.56 99 ALA A N 1
ATOM 773 C CA . ALA A 1 99 ? -18.926 3.091 20.730 1.00 98.56 99 ALA A CA 1
ATOM 774 C C . ALA A 1 99 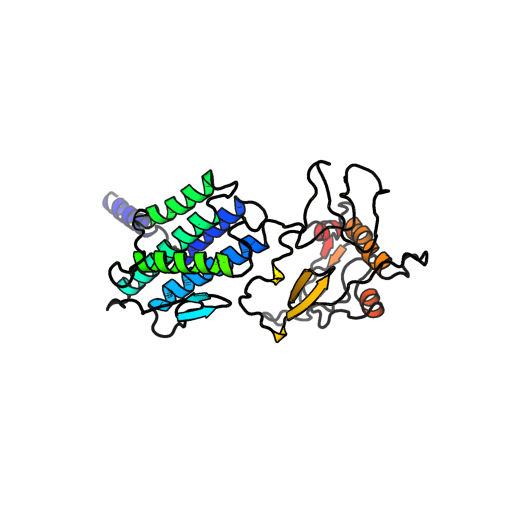? -18.047 2.774 19.512 1.00 98.56 99 ALA A C 1
ATOM 776 O O . ALA A 1 99 ? -16.850 2.543 19.672 1.00 98.56 99 ALA A O 1
ATOM 777 N N . GLN A 1 100 ? -18.592 2.894 18.297 1.00 98.56 100 GLN A N 1
ATOM 778 C CA . GLN A 1 100 ? -17.836 2.737 17.049 1.00 98.56 100 GLN A CA 1
ATOM 779 C C . GLN A 1 100 ? -16.655 3.711 16.972 1.00 98.56 100 GLN A C 1
ATOM 781 O O . GLN A 1 100 ? -15.522 3.301 16.740 1.00 98.56 100 GLN A O 1
ATOM 786 N N . ASN A 1 101 ? -16.897 5.008 17.191 1.00 98.69 101 ASN A N 1
ATOM 787 C CA . ASN A 1 101 ? -15.849 6.031 17.142 1.00 98.69 101 ASN A CA 1
ATOM 788 C C . ASN A 1 101 ? -14.739 5.776 18.177 1.00 98.69 101 ASN A C 1
ATOM 790 O O . ASN A 1 101 ? -13.565 5.991 17.881 1.00 98.69 101 ASN A O 1
ATOM 794 N N . MET A 1 102 ? -15.101 5.318 19.377 1.00 98.81 102 MET A N 1
ATOM 795 C CA . MET A 1 102 ? -14.146 4.995 20.433 1.00 98.81 102 MET A CA 1
ATOM 796 C C . MET A 1 102 ? -13.331 3.749 20.079 1.00 98.81 102 MET A C 1
ATOM 798 O O . MET A 1 102 ? -12.105 3.816 20.102 1.00 98.81 102 MET A O 1
ATOM 802 N N . ALA A 1 103 ? -13.980 2.653 19.683 1.00 98.88 103 ALA A N 1
ATOM 803 C CA . ALA A 1 103 ? -13.302 1.421 19.284 1.00 98.88 103 ALA A CA 1
ATOM 804 C C . ALA A 1 103 ? -12.330 1.651 18.119 1.00 98.88 103 ALA A C 1
ATOM 806 O O . ALA A 1 103 ? -11.166 1.261 18.205 1.00 98.88 103 ALA A O 1
ATOM 807 N N . VAL A 1 104 ? -12.771 2.377 17.084 1.00 98.94 104 VAL A N 1
ATOM 808 C CA . VAL A 1 104 ? -11.922 2.814 15.967 1.00 98.94 104 VAL A CA 1
ATOM 809 C C . VAL A 1 104 ? -10.700 3.570 16.485 1.00 98.94 104 VAL A C 1
ATOM 811 O O . VAL A 1 104 ? -9.573 3.238 16.128 1.00 98.94 104 VAL A O 1
ATOM 814 N N . SER A 1 105 ? -10.901 4.570 17.346 1.00 98.88 105 SER A N 1
ATOM 815 C CA . SER A 1 105 ? -9.795 5.391 17.831 1.00 98.88 105 SER A CA 1
ATOM 816 C C . SER A 1 105 ? -8.780 4.619 18.652 1.00 98.88 105 SER A C 1
ATOM 818 O O . SER A 1 105 ? -7.588 4.787 18.423 1.00 98.88 105 SER A O 1
ATOM 820 N N . TYR A 1 106 ? -9.217 3.751 19.564 1.00 98.94 106 TYR A N 1
ATOM 821 C CA . TYR A 1 106 ? -8.287 2.934 20.341 1.00 98.94 106 TYR A CA 1
ATOM 822 C C . TYR A 1 106 ? -7.557 1.916 19.458 1.00 98.94 106 TYR A C 1
ATOM 824 O O . TYR A 1 106 ? -6.346 1.764 19.609 1.00 98.94 106 TYR A O 1
ATOM 832 N N . ALA A 1 107 ? -8.235 1.298 18.484 1.00 98.94 107 ALA A N 1
ATOM 833 C CA . ALA A 1 107 ? -7.591 0.364 17.564 1.00 98.94 107 ALA A CA 1
ATOM 834 C C . ALA A 1 107 ? -6.492 1.045 16.735 1.00 98.94 107 ALA A C 1
ATOM 836 O O . ALA A 1 107 ? -5.334 0.620 16.740 1.00 98.94 107 ALA A O 1
ATOM 837 N N . VAL A 1 108 ? -6.822 2.156 16.069 1.00 98.94 108 VAL A N 1
ATOM 838 C CA . VAL A 1 108 ? -5.852 2.862 15.224 1.00 98.94 108 VAL A CA 1
ATOM 839 C C . VAL A 1 108 ? -4.745 3.505 16.055 1.00 98.94 108 VAL A C 1
ATOM 841 O O . VAL A 1 108 ? -3.584 3.443 15.658 1.00 98.94 108 VAL A O 1
ATOM 844 N N . TYR A 1 109 ? -5.063 4.056 17.229 1.00 98.94 109 TYR A N 1
ATOM 845 C CA . TYR A 1 109 ? -4.067 4.605 18.147 1.00 98.94 109 TYR A CA 1
ATOM 846 C C . TYR A 1 109 ? -2.996 3.568 18.497 1.00 98.94 109 TYR A C 1
ATOM 848 O O . TYR A 1 109 ? -1.804 3.827 18.331 1.00 98.94 109 TYR A O 1
ATOM 856 N N . ARG A 1 110 ? -3.405 2.374 18.939 1.00 98.88 110 ARG A N 1
ATOM 857 C CA . ARG A 1 110 ? -2.476 1.301 19.321 1.00 98.88 110 ARG A CA 1
ATOM 858 C C . ARG A 1 110 ? -1.668 0.801 18.129 1.00 98.88 110 ARG A C 1
ATOM 860 O O . ARG A 1 110 ? -0.453 0.661 18.259 1.00 98.88 110 ARG A O 1
ATOM 867 N N . LEU A 1 111 ? -2.307 0.621 16.970 1.00 98.81 111 LEU A N 1
ATOM 868 C CA . LEU A 1 111 ? -1.607 0.239 15.746 1.00 98.81 111 LEU A CA 1
ATOM 869 C C . LEU A 1 111 ? -0.560 1.281 15.359 1.00 98.81 111 LEU A C 1
ATOM 871 O O . LEU A 1 111 ? 0.605 0.934 15.228 1.00 98.81 111 LEU A O 1
ATOM 875 N N . LEU A 1 112 ? -0.910 2.562 15.247 1.00 98.81 112 LEU A N 1
ATOM 876 C CA . LEU A 1 112 ? 0.052 3.599 14.862 1.00 98.81 112 LEU A CA 1
ATOM 877 C C . LEU A 1 112 ? 1.212 3.723 15.856 1.00 98.81 112 LEU A C 1
ATOM 879 O O . LEU A 1 112 ? 2.363 3.835 15.433 1.00 98.81 112 LEU A O 1
ATOM 883 N N . LYS A 1 113 ? 0.936 3.649 17.165 1.00 98.56 113 LYS A N 1
ATOM 884 C CA . LYS A 1 113 ? 1.984 3.655 18.198 1.00 98.56 113 LYS A CA 1
ATOM 885 C C . LYS A 1 113 ? 2.949 2.482 18.028 1.00 98.56 113 LYS A C 1
ATOM 887 O O . LYS A 1 113 ? 4.142 2.688 18.201 1.00 98.56 113 LYS A O 1
ATOM 892 N N . HIS A 1 114 ? 2.447 1.295 17.687 1.00 98.25 114 HIS A N 1
ATOM 893 C CA . HIS A 1 114 ? 3.259 0.104 17.422 1.00 98.25 114 HIS A CA 1
ATOM 894 C C . HIS A 1 114 ? 4.063 0.241 16.122 1.00 98.25 114 HIS A C 1
ATOM 896 O O . HIS A 1 114 ? 5.288 0.170 16.134 1.00 98.25 114 HIS A O 1
ATOM 902 N N . ARG A 1 115 ? 3.386 0.537 15.006 1.00 97.19 115 ARG A N 1
ATOM 903 C CA . ARG A 1 115 ? 3.974 0.581 13.655 1.00 97.19 115 ARG A CA 1
ATOM 904 C C . ARG A 1 115 ? 5.058 1.634 13.488 1.00 97.19 115 ARG A C 1
ATOM 906 O O . ARG A 1 115 ? 6.019 1.405 12.764 1.00 97.19 115 ARG A O 1
ATOM 913 N N . PHE A 1 116 ? 4.904 2.774 14.153 1.00 97.44 116 PHE A N 1
ATOM 914 C CA . PHE A 1 116 ? 5.834 3.896 14.047 1.00 97.44 116 PHE A CA 1
ATOM 915 C C . PHE A 1 116 ? 6.723 4.059 15.287 1.00 97.44 116 PHE A C 1
ATOM 917 O O . PHE A 1 116 ? 7.426 5.064 15.390 1.00 97.44 116 PHE A O 1
ATOM 924 N N . ALA A 1 117 ? 6.748 3.084 16.208 1.00 96.25 117 ALA A N 1
ATOM 925 C CA . ALA A 1 117 ? 7.575 3.139 17.420 1.00 96.25 117 ALA A CA 1
ATOM 926 C C . ALA A 1 117 ? 9.068 3.355 17.116 1.00 96.25 117 ALA A C 1
ATOM 928 O O . ALA A 1 117 ? 9.757 4.066 17.849 1.00 96.25 117 ALA A O 1
ATOM 929 N N . HIS A 1 118 ? 9.546 2.764 16.018 1.00 92.94 118 HIS A N 1
ATOM 930 C CA . HIS A 1 118 ? 10.944 2.800 15.581 1.00 92.94 118 HIS A CA 1
ATOM 931 C C . HIS A 1 118 ? 11.163 3.616 14.299 1.00 92.94 118 HIS A C 1
ATOM 933 O O . HIS A 1 118 ? 12.251 3.595 13.728 1.00 92.94 118 HIS A O 1
ATOM 939 N N . SER A 1 119 ? 10.150 4.363 13.853 1.00 95.12 119 SER A N 1
ATOM 940 C CA . SER A 1 119 ? 10.277 5.236 12.686 1.00 95.12 119 SER A CA 1
ATOM 941 C C . SER A 1 119 ? 11.314 6.336 12.921 1.00 95.12 119 SER A C 1
ATOM 943 O O . SER A 1 119 ? 11.400 6.915 14.007 1.00 95.12 119 SER A O 1
ATOM 945 N N . VAL A 1 120 ? 12.036 6.716 11.863 1.00 95.69 120 VAL A N 1
ATOM 946 C CA . VAL A 1 120 ? 12.916 7.899 11.877 1.00 95.69 120 VAL A CA 1
ATOM 947 C C . VAL A 1 120 ? 12.154 9.185 12.229 1.00 95.69 120 VAL A C 1
ATOM 949 O O . VAL A 1 120 ? 12.722 10.107 12.812 1.00 95.69 120 VAL A O 1
ATOM 952 N N . GLY A 1 121 ? 10.856 9.230 11.918 1.00 96.94 121 GLY A N 1
ATOM 953 C CA . GLY A 1 121 ? 9.945 10.327 12.220 1.00 96.94 121 GLY A CA 1
ATOM 954 C C . GLY A 1 121 ? 9.215 10.200 13.554 1.00 96.94 121 GLY A C 1
ATOM 955 O O . GLY A 1 121 ? 8.374 11.051 13.845 1.00 96.94 121 GLY A O 1
ATOM 956 N N . ALA A 1 122 ? 9.500 9.189 14.384 1.00 97.75 122 ALA A N 1
ATOM 957 C CA . ALA A 1 122 ? 8.732 8.895 15.602 1.00 97.75 122 ALA A CA 1
ATOM 958 C C . ALA A 1 122 ? 8.571 10.113 16.532 1.00 97.75 122 ALA A C 1
ATOM 960 O O . ALA A 1 122 ? 7.504 10.322 17.108 1.00 97.75 122 ALA A O 1
ATOM 961 N N . GLY A 1 123 ? 9.594 10.972 16.628 1.00 98.06 123 GLY A N 1
ATOM 962 C CA . GLY A 1 123 ? 9.540 12.200 17.430 1.00 98.06 123 GLY A CA 1
ATOM 963 C C . GLY A 1 123 ? 8.453 13.199 17.002 1.00 98.06 123 GLY A C 1
ATOM 964 O O . GLY A 1 123 ? 8.011 13.993 17.826 1.00 98.06 123 GLY A O 1
ATOM 965 N N . PHE A 1 124 ? 8.002 13.151 15.748 1.00 98.25 124 PHE A N 1
ATOM 966 C CA . PHE A 1 124 ? 6.866 13.921 15.234 1.00 98.25 124 PHE A CA 1
ATOM 967 C C . PHE A 1 124 ? 5.578 13.088 15.207 1.00 98.25 124 PHE A C 1
ATOM 969 O O . PHE A 1 124 ? 4.523 13.548 15.646 1.00 98.25 124 PHE A O 1
ATOM 976 N N . ILE A 1 125 ? 5.680 11.846 14.732 1.00 98.62 125 ILE A N 1
ATOM 977 C CA . ILE A 1 125 ? 4.540 10.955 14.500 1.00 98.62 125 ILE A CA 1
ATOM 978 C C . ILE A 1 125 ? 3.827 10.617 15.808 1.00 98.62 125 ILE A C 1
ATOM 980 O O . ILE A 1 125 ? 2.604 10.700 15.892 1.00 98.62 125 ILE A O 1
ATOM 984 N N . ILE A 1 126 ? 4.574 10.270 16.855 1.00 98.50 126 ILE A N 1
ATOM 985 C CA . ILE A 1 126 ? 3.972 9.850 18.119 1.00 98.50 126 ILE A CA 1
ATOM 986 C C . ILE A 1 126 ? 3.171 10.994 18.777 1.00 98.50 126 ILE A C 1
ATOM 988 O O . ILE A 1 126 ? 2.007 10.760 19.114 1.00 98.50 126 ILE A O 1
ATOM 992 N N . PRO A 1 127 ? 3.693 12.235 18.890 1.00 98.50 127 PRO A N 1
ATOM 993 C CA . PRO A 1 127 ? 2.887 13.374 19.330 1.00 98.50 127 PRO A CA 1
ATOM 994 C C . PRO A 1 127 ? 1.667 13.667 18.450 1.00 98.50 127 PRO A C 1
ATOM 996 O O . PRO A 1 127 ? 0.620 14.030 18.983 1.00 98.50 127 PRO A O 1
ATOM 999 N N . LEU A 1 128 ? 1.770 13.505 17.125 1.00 98.50 128 LEU A N 1
ATOM 1000 C CA . LEU A 1 128 ? 0.633 13.672 16.213 1.00 98.50 128 LEU A CA 1
ATOM 1001 C C . LEU A 1 128 ? -0.488 12.674 16.547 1.00 98.50 128 LEU A C 1
ATOM 1003 O O . LEU A 1 128 ? -1.643 13.071 16.704 1.00 98.50 128 LEU A O 1
ATOM 1007 N N . VAL A 1 129 ? -0.139 11.401 16.725 1.00 98.62 129 VAL A N 1
ATOM 1008 C CA . VAL A 1 129 ? -1.062 10.323 17.106 1.00 98.62 129 VAL A CA 1
ATOM 1009 C C . VAL A 1 129 ? -1.699 10.582 18.479 1.00 98.62 129 VAL A C 1
ATOM 1011 O O . VAL A 1 129 ? -2.918 10.470 18.626 1.00 98.62 129 VAL A O 1
ATOM 1014 N N . ASP A 1 130 ? -0.908 10.999 19.473 1.00 98.62 130 ASP A N 1
ATOM 1015 C CA . ASP A 1 130 ? -1.406 11.357 20.809 1.00 98.62 130 ASP A CA 1
ATOM 1016 C C . ASP A 1 130 ? -2.339 12.594 20.757 1.00 98.62 130 ASP A C 1
ATOM 1018 O O . ASP A 1 130 ? -3.338 12.659 21.480 1.00 98.62 130 ASP A O 1
ATOM 1022 N N . SER A 1 131 ? -2.072 13.561 19.867 1.00 98.44 131 SER A N 1
ATOM 1023 C CA . SER A 1 131 ? -2.875 14.786 19.730 1.00 98.44 131 SER A CA 1
ATOM 1024 C C . SER A 1 131 ? -4.306 14.525 19.253 1.00 98.44 131 SER A C 1
ATOM 1026 O O . SER A 1 131 ? -5.237 15.184 19.728 1.00 98.44 131 SER A O 1
ATOM 1028 N N . LEU A 1 132 ? -4.508 13.533 18.376 1.00 98.50 132 LEU A N 1
ATOM 1029 C CA . LEU A 1 132 ? -5.845 13.170 17.913 1.00 98.50 132 LEU A CA 1
ATOM 1030 C C . LEU A 1 132 ? -6.665 12.553 19.053 1.00 98.50 132 LEU A C 1
ATOM 1032 O O . LEU A 1 132 ? -7.798 12.981 19.268 1.00 98.50 132 LEU A O 1
ATOM 1036 N N . MET A 1 133 ? -6.082 11.651 19.853 1.00 98.56 133 MET A N 1
ATOM 1037 C CA . MET A 1 133 ? -6.751 11.095 21.043 1.00 98.56 133 MET A CA 1
ATOM 1038 C C . MET A 1 133 ? -7.181 12.188 22.025 1.00 98.56 133 MET A C 1
ATOM 1040 O O . MET A 1 133 ? -8.331 12.201 22.467 1.00 98.56 133 MET A O 1
ATOM 1044 N N . LEU A 1 134 ? -6.294 13.149 22.306 1.00 98.06 134 LEU A N 1
ATOM 1045 C CA . LEU A 1 134 ? -6.611 14.290 23.169 1.00 98.06 134 LEU A CA 1
ATOM 1046 C C . LEU A 1 134 ? -7.747 15.144 22.597 1.00 98.06 134 LEU A C 1
ATOM 1048 O O . LEU A 1 134 ? -8.653 15.523 23.333 1.00 98.06 134 LEU A O 1
ATOM 1052 N N . SER A 1 135 ? -7.741 15.418 21.289 1.00 97.56 135 SER A N 1
ATOM 1053 C CA . SER A 1 135 ? -8.798 16.209 20.642 1.00 97.56 135 SER A CA 1
ATOM 1054 C C . SER A 1 135 ? -10.172 15.524 20.663 1.00 97.56 135 SER A C 1
ATOM 1056 O O . SER A 1 135 ? -11.200 16.201 20.671 1.00 97.56 135 SER A O 1
ATOM 1058 N N . LEU A 1 136 ? -10.187 14.188 20.713 1.00 97.00 136 LEU A N 1
ATOM 1059 C CA . LEU A 1 136 ? -11.387 13.358 20.829 1.00 97.00 136 LEU A CA 1
ATOM 1060 C C . LEU A 1 136 ? -11.799 13.102 22.292 1.00 97.00 136 LEU A C 1
ATOM 1062 O O . LEU A 1 136 ? -12.804 12.435 22.527 1.00 97.00 136 LEU A O 1
ATOM 1066 N N . ASN A 1 137 ? -11.066 13.658 23.267 1.00 97.88 137 ASN A N 1
ATOM 1067 C CA . ASN A 1 137 ? -11.243 13.443 24.708 1.00 97.88 137 ASN A CA 1
ATOM 1068 C C . ASN A 1 137 ? -11.140 11.965 25.138 1.00 97.88 137 ASN A C 1
ATOM 1070 O O . ASN A 1 137 ? -11.871 11.525 26.027 1.00 97.88 137 ASN A O 1
ATOM 1074 N N . TYR A 1 138 ? -10.240 11.195 24.520 1.00 98.25 138 TYR A N 1
ATOM 1075 C CA . TYR A 1 138 ? -9.984 9.799 24.884 1.00 98.25 138 TYR A CA 1
ATOM 1076 C C . TYR A 1 138 ? -8.720 9.646 25.740 1.00 98.25 138 TYR A C 1
ATOM 1078 O O . TYR A 1 138 ? -7.696 10.278 25.483 1.00 98.25 138 TYR A O 1
ATOM 1086 N N . ASP A 1 139 ? -8.799 8.789 26.763 1.00 97.88 139 ASP A N 1
ATOM 1087 C CA . ASP A 1 139 ? -7.713 8.529 27.711 1.00 97.88 139 ASP A CA 1
ATOM 1088 C C . ASP A 1 139 ? -6.755 7.456 27.176 1.00 97.88 139 ASP A C 1
ATOM 1090 O O . ASP A 1 139 ? -7.072 6.263 27.122 1.00 97.88 139 ASP A O 1
ATOM 1094 N N . THR A 1 140 ? -5.549 7.870 26.798 1.00 97.56 140 THR A N 1
ATOM 1095 C CA . THR A 1 140 ? -4.524 6.978 26.246 1.00 97.56 140 THR A CA 1
ATOM 1096 C C . THR A 1 140 ? -3.967 5.980 27.268 1.00 97.56 140 THR A C 1
ATOM 1098 O O . THR A 1 140 ? -3.350 4.986 26.862 1.00 97.56 140 THR A O 1
ATOM 1101 N N . ALA A 1 141 ? -4.219 6.180 28.569 1.00 97.62 141 ALA A N 1
ATOM 1102 C CA . ALA A 1 141 ? -3.829 5.258 29.633 1.00 97.62 141 ALA A CA 1
ATOM 1103 C C . ALA A 1 141 ? -4.722 4.006 29.719 1.00 97.62 141 ALA A C 1
ATOM 1105 O O . ALA A 1 141 ? -4.327 3.024 30.349 1.00 97.62 141 ALA A O 1
ATOM 1106 N N . LEU A 1 142 ? -5.891 3.990 29.063 1.00 97.81 142 LEU A N 1
ATOM 1107 C CA . LEU A 1 142 ? -6.758 2.809 29.015 1.00 97.81 142 LEU A CA 1
ATOM 1108 C C . LEU A 1 142 ? -6.182 1.743 28.079 1.00 97.81 142 LEU A C 1
ATOM 1110 O O . LEU A 1 142 ? -6.257 1.869 26.856 1.00 97.81 142 LEU A O 1
ATOM 1114 N N . VAL A 1 143 ? -5.620 0.684 28.661 1.00 97.94 143 VAL A N 1
ATOM 1115 C CA . VAL A 1 143 ? -4.917 -0.401 27.947 1.00 97.94 143 VAL A CA 1
ATOM 1116 C C . VAL A 1 143 ? -5.597 -1.768 28.056 1.00 97.94 143 VAL A C 1
ATOM 1118 O O . VAL A 1 143 ? -5.073 -2.730 27.505 1.00 97.94 143 VAL A O 1
ATOM 1121 N N . SER A 1 144 ? -6.730 -1.874 28.764 1.00 98.44 144 SER A N 1
ATOM 1122 C CA . SER A 1 144 ? -7.453 -3.148 28.885 1.00 98.44 144 SER A CA 1
ATOM 1123 C C . SER A 1 144 ? -7.825 -3.699 27.511 1.00 98.44 144 SER A C 1
ATOM 1125 O O . SER A 1 144 ? -8.118 -2.922 26.603 1.00 98.44 144 SER A O 1
ATOM 1127 N N . THR A 1 145 ? -7.817 -5.021 27.379 1.00 98.44 145 THR A N 1
ATOM 1128 C CA . THR A 1 145 ? -8.303 -5.768 26.214 1.00 98.44 145 THR A CA 1
ATOM 1129 C C . THR A 1 145 ? -9.506 -6.652 26.558 1.00 98.44 145 THR A C 1
ATOM 1131 O O . THR A 1 145 ? -10.016 -7.340 25.678 1.00 98.44 145 THR A O 1
ATOM 1134 N N . ASP A 1 146 ? -9.997 -6.627 27.806 1.00 97.25 146 ASP A N 1
ATOM 1135 C CA . ASP A 1 146 ? -11.214 -7.342 28.211 1.00 97.25 146 ASP A CA 1
ATOM 1136 C C . ASP A 1 146 ? -12.454 -6.551 27.786 1.00 97.25 146 ASP A C 1
ATOM 1138 O O . ASP A 1 146 ? -13.115 -5.866 28.566 1.00 97.25 146 ASP A O 1
ATOM 1142 N N . TYR A 1 147 ? -12.761 -6.619 26.497 1.00 96.38 147 TYR A N 1
ATOM 1143 C CA . TYR A 1 147 ? -13.856 -5.861 25.906 1.00 96.38 147 TYR A CA 1
ATOM 1144 C C . TYR A 1 147 ? -15.248 -6.334 26.322 1.00 96.38 147 TYR A C 1
ATOM 1146 O O . TYR A 1 147 ? -16.219 -5.607 26.117 1.00 96.38 147 TYR A O 1
ATOM 1154 N N . THR A 1 148 ? -15.351 -7.515 26.936 1.00 93.38 148 THR A N 1
ATOM 1155 C CA . THR A 1 148 ? -16.620 -8.014 27.473 1.00 93.38 148 THR A CA 1
ATOM 1156 C C . THR A 1 148 ? -17.035 -7.270 28.741 1.00 93.38 148 THR A C 1
ATOM 1158 O O . THR A 1 148 ? -18.225 -7.207 29.041 1.00 93.38 148 THR A O 1
ATOM 1161 N N . GLN A 1 149 ? -16.069 -6.699 29.474 1.00 94.25 149 GLN A N 1
ATOM 1162 C CA . GLN A 1 149 ? -16.299 -5.959 30.720 1.00 94.25 149 GLN A CA 1
ATOM 1163 C C . GLN A 1 149 ? -15.992 -4.461 30.591 1.00 94.25 149 GLN A C 1
ATOM 1165 O O . GLN A 1 149 ? -16.687 -3.635 31.182 1.00 94.25 149 GLN A O 1
ATOM 1170 N N . ASP A 1 150 ? -14.981 -4.100 29.796 1.00 96.81 150 ASP A N 1
ATOM 1171 C CA . ASP A 1 150 ? -14.398 -2.751 29.774 1.00 96.81 150 ASP A CA 1
ATOM 1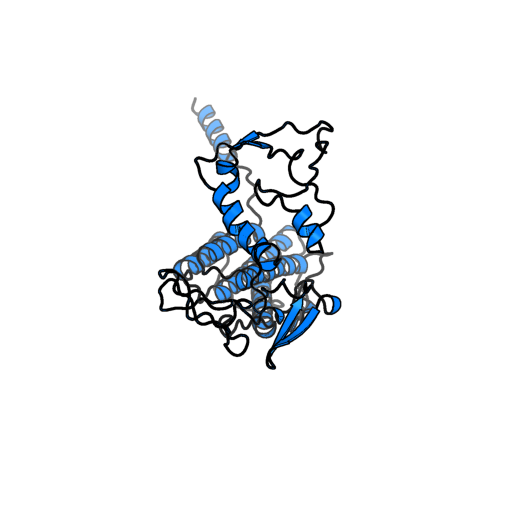172 C C . ASP A 1 150 ? -14.789 -1.927 28.528 1.00 96.81 150 ASP A C 1
ATOM 1174 O O . ASP A 1 150 ? -14.293 -0.816 28.307 1.00 96.81 150 ASP A O 1
ATOM 1178 N N . GLY A 1 151 ? -15.716 -2.444 27.716 1.00 97.12 151 GLY A N 1
ATOM 1179 C CA . GLY A 1 151 ? -16.421 -1.690 26.682 1.00 97.12 151 GLY A CA 1
ATOM 1180 C C . GLY A 1 151 ? -15.592 -1.311 25.440 1.00 97.12 151 GLY A C 1
ATOM 1181 O O . GLY A 1 151 ? -14.568 -1.930 25.136 1.00 97.12 151 GLY A O 1
ATOM 1182 N N . PRO A 1 152 ? -16.023 -0.282 24.679 1.00 98.44 152 PRO A N 1
ATOM 1183 C CA . PRO A 1 152 ? -15.506 -0.017 23.332 1.00 98.44 152 PRO A CA 1
ATOM 1184 C C . PRO A 1 152 ? -14.021 0.363 23.259 1.00 98.44 152 PRO A C 1
ATOM 1186 O O . PRO A 1 152 ? -13.355 0.039 22.279 1.00 98.44 152 PRO A O 1
ATOM 1189 N N . ALA A 1 153 ? -13.479 1.033 24.281 1.00 98.69 153 ALA A N 1
ATOM 1190 C CA . ALA A 1 153 ? -12.048 1.334 24.343 1.00 98.69 153 ALA A CA 1
ATOM 1191 C C . ALA A 1 153 ? -11.214 0.049 24.464 1.00 98.69 153 ALA A C 1
ATOM 1193 O O . ALA A 1 153 ? -10.233 -0.123 23.737 1.00 98.69 153 ALA A O 1
ATOM 1194 N N . ALA A 1 154 ? -11.639 -0.874 25.334 1.00 98.75 154 ALA A N 1
ATOM 1195 C CA . ALA A 1 154 ? -10.983 -2.165 25.475 1.00 98.75 154 ALA A CA 1
ATOM 1196 C C . ALA A 1 154 ? -11.136 -3.031 24.222 1.00 98.75 154 ALA A C 1
ATOM 1198 O O . ALA A 1 154 ? -10.188 -3.705 23.824 1.00 98.75 154 ALA A O 1
ATOM 1199 N N . PHE A 1 155 ? -12.277 -2.931 23.536 1.00 98.81 155 PHE A N 1
ATOM 1200 C CA . PHE A 1 155 ? -12.479 -3.566 22.234 1.00 98.81 155 PHE A CA 1
ATOM 1201 C C . PHE A 1 155 ? -11.495 -3.060 21.175 1.00 98.81 155 PHE A C 1
ATOM 1203 O O . PHE A 1 155 ? -10.862 -3.860 20.491 1.00 98.81 155 PHE A O 1
ATOM 1210 N N . GLY A 1 156 ? -11.299 -1.742 21.075 1.00 98.88 156 GLY A N 1
ATOM 1211 C CA . GLY A 1 156 ? -10.304 -1.175 20.166 1.00 98.88 156 GLY A CA 1
ATOM 1212 C C . GLY A 1 156 ? -8.881 -1.648 20.482 1.00 98.88 156 GLY A C 1
ATOM 1213 O O . GLY A 1 156 ? -8.142 -2.039 19.580 1.00 98.88 156 GLY A O 1
ATOM 1214 N N . ASN A 1 157 ? -8.502 -1.677 21.764 1.00 98.94 157 ASN A N 1
ATOM 1215 C CA . ASN A 1 157 ? -7.204 -2.211 22.188 1.00 98.94 157 ASN A CA 1
ATOM 1216 C C . ASN A 1 157 ? -7.039 -3.697 21.833 1.00 98.94 157 ASN A C 1
ATOM 1218 O O . ASN A 1 157 ? -5.976 -4.082 21.351 1.00 98.94 157 ASN A O 1
ATOM 1222 N N . TYR A 1 158 ? -8.075 -4.512 22.061 1.00 98.88 158 TYR A N 1
ATOM 1223 C CA . TYR A 1 158 ? -8.090 -5.932 21.710 1.00 98.88 158 TYR A CA 1
ATOM 1224 C C . TYR A 1 158 ? -7.882 -6.134 20.209 1.00 98.88 158 TYR A C 1
ATOM 1226 O O . TYR A 1 158 ? -6.977 -6.858 19.808 1.00 98.88 158 TYR A O 1
ATOM 1234 N N . LEU A 1 159 ? -8.653 -5.428 19.378 1.00 98.81 159 LEU A N 1
ATOM 1235 C CA . LEU A 1 159 ? -8.543 -5.525 17.924 1.00 98.81 159 LEU A CA 1
ATOM 1236 C C . LEU A 1 159 ? -7.141 -5.145 17.430 1.00 98.81 159 LEU A C 1
ATOM 1238 O O . LEU A 1 159 ? -6.571 -5.836 16.588 1.00 98.81 159 LEU A O 1
ATOM 1242 N N . ALA A 1 160 ? -6.556 -4.072 17.970 1.00 98.88 160 ALA A N 1
ATOM 1243 C CA . ALA A 1 160 ? -5.185 -3.703 17.637 1.00 98.88 160 ALA A CA 1
ATOM 1244 C C . ALA A 1 160 ? -4.174 -4.774 18.046 1.00 98.88 160 ALA A C 1
ATOM 1246 O O . ALA A 1 160 ? -3.278 -5.074 17.261 1.00 98.88 160 ALA A O 1
ATOM 1247 N N . LEU A 1 161 ? -4.318 -5.348 19.244 1.00 98.75 161 LEU A N 1
ATOM 1248 C CA . LEU A 1 161 ? -3.462 -6.436 19.708 1.00 98.75 161 LEU A CA 1
ATOM 1249 C C . LEU A 1 161 ? -3.540 -7.632 18.752 1.00 98.75 161 LEU A C 1
ATOM 1251 O O . LEU A 1 161 ? -2.501 -8.085 18.285 1.00 98.75 161 LEU A O 1
ATOM 1255 N N . SER A 1 162 ? -4.742 -8.075 18.382 1.00 98.69 162 SER A N 1
ATOM 1256 C CA . SER A 1 162 ? -4.917 -9.195 17.451 1.00 98.69 162 SER A CA 1
ATOM 1257 C C . SER A 1 162 ? -4.308 -8.923 16.075 1.00 98.69 162 SER A C 1
ATOM 1259 O O . SER A 1 162 ? -3.676 -9.798 15.495 1.00 98.69 162 SER A O 1
ATOM 1261 N N . ILE A 1 163 ? -4.431 -7.698 15.554 1.00 98.69 163 ILE A N 1
ATOM 1262 C CA . ILE A 1 163 ? -3.812 -7.313 14.273 1.00 98.69 163 ILE A CA 1
ATOM 1263 C C . ILE A 1 163 ? -2.280 -7.251 14.378 1.00 98.69 163 ILE A C 1
ATOM 1265 O O . ILE A 1 163 ? -1.584 -7.554 13.409 1.00 98.69 163 ILE A O 1
ATOM 1269 N N . ILE A 1 164 ? -1.733 -6.850 15.528 1.00 98.62 164 ILE A N 1
ATOM 1270 C CA . ILE A 1 164 ? -0.286 -6.876 15.783 1.00 98.62 164 ILE A CA 1
ATOM 1271 C C . ILE A 1 164 ? 0.216 -8.321 15.830 1.00 98.62 164 ILE A C 1
ATOM 1273 O O . ILE A 1 164 ? 1.197 -8.633 15.165 1.00 98.62 164 ILE A O 1
ATOM 1277 N N . GLU A 1 165 ? -0.480 -9.204 16.545 1.00 98.38 165 GLU A N 1
ATOM 1278 C CA . GLU A 1 165 ? -0.132 -10.625 16.636 1.00 98.38 165 GLU A CA 1
ATOM 1279 C C . GLU A 1 165 ? -0.216 -11.330 15.280 1.00 98.38 165 GLU A C 1
ATOM 1281 O O . GLU A 1 165 ? 0.727 -12.019 14.893 1.00 98.38 165 GLU A O 1
ATOM 1286 N N . PHE A 1 166 ? -1.289 -11.098 14.517 1.00 98.25 166 PHE A N 1
ATOM 1287 C CA . PHE A 1 166 ? -1.374 -11.526 13.120 1.00 98.25 166 PHE A CA 1
ATOM 1288 C C . PHE A 1 166 ? -0.181 -11.009 12.317 1.00 98.25 166 PHE A C 1
ATOM 1290 O O . PHE A 1 166 ? 0.430 -11.755 11.555 1.00 98.25 166 PHE A O 1
ATOM 1297 N N . GLY A 1 167 ? 0.198 -9.750 12.533 1.00 96.75 167 GLY A N 1
ATOM 1298 C CA . GLY A 1 167 ? 1.293 -9.135 11.810 1.00 96.75 167 GLY A CA 1
ATOM 1299 C C . GLY A 1 167 ? 2.682 -9.727 12.077 1.00 96.75 167 GLY A C 1
ATOM 1300 O O . GLY A 1 167 ? 3.583 -9.522 11.267 1.00 96.75 167 GLY A O 1
ATOM 1301 N N . PHE A 1 168 ? 2.859 -10.486 13.158 1.00 96.62 168 PHE A N 1
ATOM 1302 C CA . PHE A 1 168 ? 4.079 -11.263 13.397 1.00 96.62 168 PHE A CA 1
ATOM 1303 C C . PHE A 1 168 ? 4.089 -12.602 12.654 1.00 96.62 168 PHE A C 1
ATOM 1305 O O . PHE A 1 168 ? 5.145 -13.200 12.480 1.00 96.62 168 PHE A O 1
ATOM 1312 N N . LEU A 1 169 ? 2.928 -13.082 12.208 1.00 96.50 169 LEU A N 1
ATOM 1313 C CA . LEU A 1 169 ? 2.773 -14.398 11.590 1.00 96.50 169 LEU A CA 1
ATOM 1314 C C . LEU A 1 169 ? 2.515 -14.327 10.088 1.00 96.50 169 LEU A C 1
ATOM 1316 O O . LEU A 1 169 ? 2.685 -15.323 9.392 1.00 96.50 169 LEU A O 1
ATOM 1320 N N . ASP A 1 170 ? 2.111 -13.170 9.575 1.00 95.88 170 ASP A N 1
ATOM 1321 C CA . ASP A 1 170 ? 1.631 -13.045 8.205 1.00 95.88 170 ASP A CA 1
ATOM 1322 C C . ASP A 1 170 ? 2.719 -13.134 7.133 1.00 95.88 170 ASP A C 1
ATOM 1324 O O . ASP A 1 170 ? 2.366 -13.08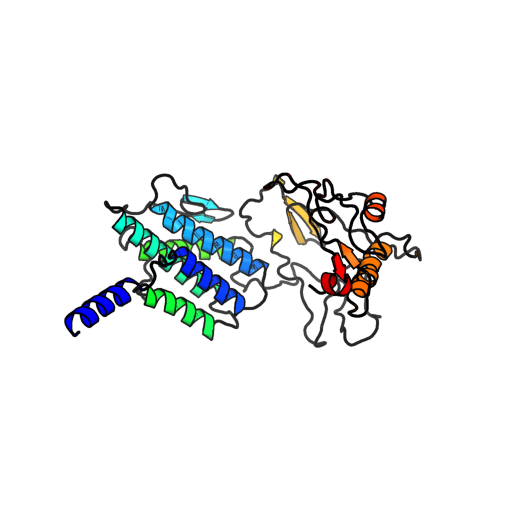6 5.966 1.00 95.88 170 ASP A O 1
ATOM 1328 N N . GLY A 1 171 ? 3.999 -13.275 7.493 1.00 93.31 171 GLY A N 1
ATOM 1329 C CA . GLY A 1 171 ? 5.121 -13.403 6.558 1.00 93.31 171 GLY A CA 1
ATOM 1330 C C . GLY A 1 171 ? 5.826 -12.089 6.201 1.00 93.31 171 GLY A C 1
ATOM 1331 O O . GLY A 1 171 ? 6.782 -12.118 5.427 1.00 93.31 171 GLY A O 1
ATOM 1332 N N . ALA A 1 172 ? 5.409 -10.950 6.772 1.00 93.12 172 ALA A N 1
ATOM 1333 C CA . ALA A 1 172 ? 6.047 -9.650 6.529 1.00 93.12 172 ALA A CA 1
ATOM 1334 C C . ALA A 1 172 ? 7.395 -9.461 7.245 1.00 93.12 172 ALA A C 1
ATOM 1336 O O . ALA A 1 172 ? 8.131 -8.533 6.910 1.00 93.12 172 ALA A O 1
ATOM 1337 N N . ASP A 1 173 ? 7.723 -10.331 8.204 1.00 92.75 173 ASP A N 1
ATOM 1338 C CA . ASP A 1 173 ? 8.945 -10.261 9.018 1.00 92.75 173 ASP A CA 1
ATOM 1339 C C . ASP A 1 173 ? 9.015 -9.007 9.909 1.00 92.75 173 ASP A C 1
ATOM 1341 O O . ASP A 1 173 ? 10.053 -8.385 10.124 1.00 92.75 173 ASP A O 1
ATOM 1345 N N . GLU A 1 174 ? 7.854 -8.589 10.413 1.00 94.12 174 GLU A N 1
ATOM 1346 C CA . GLU A 1 174 ? 7.691 -7.350 11.170 1.00 94.12 174 GLU A CA 1
ATOM 1347 C C . GLU A 1 174 ? 8.522 -7.290 12.458 1.00 94.12 174 GLU A C 1
ATOM 1349 O O . GLU A 1 174 ? 9.001 -6.216 12.821 1.00 94.12 174 GLU A O 1
ATOM 1354 N N . GLU A 1 175 ? 8.703 -8.420 13.146 1.00 91.44 175 GLU A N 1
ATOM 1355 C CA . GLU A 1 175 ? 9.476 -8.484 14.394 1.00 91.44 175 GLU A CA 1
ATOM 1356 C C . GLU A 1 175 ? 10.961 -8.135 14.188 1.00 91.44 175 GLU A C 1
ATOM 1358 O O . GLU A 1 175 ? 11.613 -7.624 15.100 1.00 91.44 175 GLU A O 1
ATOM 1363 N N . PHE A 1 176 ? 11.465 -8.334 12.967 1.00 89.44 176 PHE A N 1
ATOM 1364 C CA . PHE A 1 176 ? 12.817 -7.985 12.541 1.00 89.44 176 PHE A CA 1
ATOM 1365 C C . PHE A 1 176 ? 12.834 -6.683 11.728 1.00 89.44 176 PHE A C 1
ATOM 1367 O O . PHE A 1 176 ? 13.685 -6.497 10.869 1.00 89.44 176 PHE A O 1
ATOM 1374 N N . ASP A 1 177 ? 11.876 -5.777 11.960 1.00 89.25 177 ASP A N 1
ATOM 1375 C CA . ASP A 1 177 ? 11.712 -4.524 11.208 1.00 89.25 177 ASP A CA 1
ATOM 1376 C C . ASP A 1 177 ? 11.707 -4.745 9.688 1.00 89.25 177 ASP A C 1
ATOM 1378 O O . ASP A 1 177 ? 12.266 -3.959 8.917 1.00 89.25 177 ASP A O 1
ATOM 1382 N N . TYR A 1 178 ? 11.040 -5.810 9.235 1.00 90.44 178 TYR A N 1
ATOM 1383 C CA . TYR A 1 178 ? 10.914 -6.150 7.819 1.00 90.44 178 TYR A CA 1
ATOM 1384 C C . TYR A 1 178 ? 12.288 -6.260 7.135 1.00 90.44 178 TYR A C 1
ATOM 1386 O O . TYR A 1 178 ? 12.423 -5.894 5.959 1.00 90.44 178 TYR A O 1
ATOM 1394 N N . GLU A 1 179 ? 13.327 -6.639 7.890 1.00 78.12 179 GLU A N 1
ATOM 1395 C CA . GLU A 1 179 ? 14.708 -6.571 7.440 1.00 78.12 179 GLU A CA 1
ATOM 1396 C C . GLU A 1 179 ? 14.913 -7.431 6.189 1.00 78.12 179 GLU A C 1
ATOM 1398 O O . GLU A 1 179 ? 14.239 -8.424 5.907 1.00 78.12 179 GLU A O 1
ATOM 1403 N N . TYR A 1 180 ? 15.834 -6.953 5.365 1.00 70.88 180 TYR A N 1
ATOM 1404 C CA . TYR A 1 180 ? 16.346 -7.717 4.253 1.00 70.88 180 TYR A CA 1
ATOM 1405 C C . TYR A 1 180 ? 17.313 -8.769 4.790 1.00 70.88 180 TYR A C 1
ATOM 1407 O O . TYR A 1 180 ? 18.400 -8.416 5.252 1.00 70.88 180 TYR A O 1
ATOM 1415 N N . ASP A 1 181 ? 16.943 -10.038 4.667 1.00 72.81 181 ASP A N 1
ATOM 1416 C CA . ASP A 1 181 ? 17.872 -11.142 4.860 1.00 72.81 181 ASP A CA 1
ATOM 1417 C C . ASP A 1 181 ? 18.524 -11.514 3.518 1.00 72.81 181 ASP A C 1
ATOM 1419 O O . ASP A 1 181 ? 17.841 -11.781 2.524 1.00 72.81 181 ASP A O 1
ATOM 1423 N N . ASP A 1 182 ? 19.858 -11.565 3.499 1.00 69.25 182 ASP A N 1
ATOM 1424 C CA . ASP A 1 182 ? 20.650 -12.096 2.384 1.00 69.25 182 ASP A CA 1
ATOM 1425 C C . ASP A 1 182 ? 20.284 -13.560 2.060 1.00 69.25 182 ASP A C 1
ATOM 1427 O O . ASP A 1 182 ? 20.584 -14.050 0.971 1.00 69.25 182 ASP A O 1
ATOM 1431 N N . LEU A 1 183 ? 19.617 -14.272 2.976 1.00 75.00 183 LEU A N 1
ATOM 1432 C CA . LEU A 1 183 ? 19.024 -15.583 2.710 1.00 75.00 183 LEU A CA 1
ATOM 1433 C C . LEU A 1 183 ? 17.867 -15.528 1.705 1.00 75.00 183 LEU A C 1
ATOM 1435 O O . LEU A 1 183 ? 17.589 -16.536 1.059 1.00 75.00 183 LEU A O 1
ATOM 1439 N N . PHE A 1 184 ? 17.184 -14.391 1.556 1.00 82.69 184 PHE A N 1
ATOM 1440 C CA . PHE A 1 184 ? 16.082 -14.264 0.604 1.00 82.69 184 PHE A CA 1
ATOM 1441 C C . PHE A 1 184 ? 16.565 -13.900 -0.791 1.00 82.69 184 PHE A C 1
ATOM 1443 O O . PHE A 1 184 ? 16.035 -14.425 -1.764 1.00 82.69 184 PHE A O 1
ATOM 1450 N N . TYR A 1 185 ? 17.552 -13.016 -0.919 1.00 89.00 185 TYR A N 1
ATOM 1451 C CA . TYR A 1 185 ? 18.116 -12.620 -2.206 1.00 89.00 185 TYR A CA 1
ATOM 1452 C C . TYR A 1 185 ? 19.576 -12.215 -2.037 1.00 89.00 185 TYR A C 1
ATOM 1454 O O . TYR A 1 185 ? 19.952 -11.631 -1.030 1.00 89.00 185 TYR A O 1
ATOM 1462 N N . GLN A 1 186 ? 20.392 -12.473 -3.057 1.00 88.94 186 GLN A N 1
ATOM 1463 C CA . GLN A 1 186 ? 21.708 -11.859 -3.192 1.00 88.94 186 GLN A CA 1
ATOM 1464 C C . GLN A 1 186 ? 21.877 -11.383 -4.634 1.00 88.94 186 GLN A C 1
ATOM 1466 O O . GLN A 1 186 ? 21.635 -12.163 -5.563 1.00 88.94 186 GLN A O 1
ATOM 1471 N N . PRO A 1 187 ? 22.276 -10.119 -4.855 1.00 91.44 187 PRO A N 1
ATOM 1472 C CA . PRO A 1 187 ? 22.544 -9.641 -6.198 1.00 91.44 187 PRO A CA 1
ATOM 1473 C C . PRO A 1 187 ? 23.749 -10.377 -6.787 1.00 91.44 187 PRO A C 1
ATOM 1475 O O . PRO A 1 187 ? 24.774 -10.550 -6.132 1.00 91.44 187 PRO A O 1
ATOM 1478 N N . VAL A 1 188 ? 23.631 -10.777 -8.054 1.00 93.94 188 VAL A N 1
ATOM 1479 C CA . VAL A 1 188 ? 24.752 -11.351 -8.819 1.00 93.94 188 VAL A CA 1
ATOM 1480 C C . VAL A 1 188 ? 25.783 -10.270 -9.142 1.00 93.94 188 VAL A C 1
ATOM 1482 O O . VAL A 1 188 ? 26.984 -10.527 -9.138 1.00 93.94 188 VAL A O 1
ATOM 1485 N N . ASN A 1 189 ? 25.312 -9.050 -9.410 1.00 95.12 189 ASN A N 1
ATOM 1486 C CA . ASN A 1 189 ? 26.161 -7.938 -9.801 1.00 95.12 189 ASN A CA 1
ATOM 1487 C C . ASN A 1 189 ? 26.685 -7.152 -8.587 1.00 95.12 189 ASN A C 1
ATOM 1489 O O . ASN A 1 189 ? 25.916 -6.872 -7.661 1.00 95.12 189 ASN A O 1
ATOM 1493 N N . PRO A 1 190 ? 27.963 -6.725 -8.604 1.00 93.19 190 PRO A N 1
ATOM 1494 C CA . PRO A 1 190 ? 28.505 -5.797 -7.617 1.00 93.19 190 PRO A CA 1
ATOM 1495 C C . PRO A 1 190 ? 27.789 -4.441 -7.663 1.00 93.19 190 PRO A C 1
ATOM 1497 O O . PRO A 1 190 ? 27.298 -4.057 -8.725 1.00 93.19 190 PRO A O 1
ATOM 1500 N N . PRO A 1 191 ? 27.752 -3.672 -6.561 1.00 92.31 191 PRO A N 1
ATOM 1501 C CA . PRO A 1 191 ? 27.138 -2.353 -6.577 1.00 92.31 191 PRO A CA 1
ATOM 1502 C C . PRO A 1 191 ? 27.828 -1.355 -7.510 1.00 92.31 191 PRO A C 1
ATOM 1504 O O . PRO A 1 191 ? 29.045 -1.186 -7.463 1.00 92.31 191 PRO A O 1
ATOM 1507 N N . LEU A 1 192 ? 27.030 -0.632 -8.294 1.00 91.62 192 LEU A N 1
ATOM 1508 C CA . LEU A 1 192 ? 27.490 0.430 -9.182 1.00 91.62 192 LEU A CA 1
ATOM 1509 C C . LEU A 1 192 ? 27.585 1.766 -8.443 1.00 91.62 192 LEU A C 1
ATOM 1511 O O . LEU A 1 192 ? 26.594 2.254 -7.894 1.00 91.62 192 LEU A O 1
ATOM 1515 N N . ALA A 1 193 ? 28.755 2.404 -8.504 1.00 88.25 193 ALA A N 1
ATOM 1516 C CA . ALA A 1 193 ? 28.932 3.801 -8.122 1.00 88.25 193 ALA A CA 1
ATOM 1517 C C . ALA A 1 193 ? 28.600 4.714 -9.324 1.00 88.25 193 ALA A C 1
ATOM 1519 O O . ALA A 1 193 ? 29.406 4.814 -10.253 1.00 88.25 193 ALA A O 1
ATOM 1520 N N . PRO A 1 194 ? 27.454 5.422 -9.326 1.00 84.31 194 PRO A N 1
ATOM 1521 C CA . PRO A 1 194 ? 26.974 6.157 -10.503 1.00 84.31 194 PRO A CA 1
ATOM 1522 C C . PRO A 1 194 ? 27.816 7.396 -10.848 1.00 84.31 194 PRO A C 1
ATOM 1524 O O . PRO A 1 194 ? 27.614 8.015 -11.886 1.00 84.31 194 PRO A O 1
ATOM 1527 N N . SER A 1 195 ? 28.758 7.783 -9.984 1.00 83.81 195 SER A N 1
ATOM 1528 C CA . SER A 1 195 ? 29.699 8.881 -10.228 1.00 83.81 195 SER A CA 1
ATOM 1529 C C . SER A 1 195 ? 30.787 8.537 -11.253 1.00 83.81 195 SER A C 1
ATOM 1531 O O . SER A 1 195 ? 31.484 9.436 -11.727 1.00 83.81 195 SER A O 1
ATOM 1533 N N . SER A 1 196 ? 30.952 7.255 -11.594 1.00 80.25 196 SER A N 1
ATOM 1534 C CA . SER A 1 196 ? 31.945 6.773 -12.556 1.00 80.25 196 SER A CA 1
ATOM 1535 C C . SER A 1 196 ? 31.308 6.448 -13.908 1.00 80.25 196 SER A C 1
ATOM 1537 O O . SER A 1 196 ? 30.148 6.056 -13.987 1.00 80.25 196 SER A O 1
ATOM 1539 N N . HIS A 1 197 ? 32.072 6.627 -14.988 1.00 83.44 197 HIS A N 1
ATOM 1540 C CA . HIS A 1 197 ? 31.607 6.299 -16.336 1.00 83.44 197 HIS A CA 1
ATOM 1541 C C . HIS A 1 197 ? 31.788 4.810 -16.623 1.00 83.44 197 HIS A C 1
ATOM 1543 O O . HIS A 1 197 ? 32.889 4.280 -16.462 1.00 83.44 197 HIS A O 1
ATOM 1549 N N . GLY A 1 198 ? 30.730 4.187 -17.144 1.00 83.50 198 GLY A N 1
ATOM 1550 C CA . GLY A 1 198 ? 30.707 2.758 -17.439 1.00 83.50 198 GLY A CA 1
ATOM 1551 C C . GLY A 1 198 ? 30.783 1.897 -16.181 1.00 83.50 198 GLY A C 1
ATOM 1552 O O . GLY A 1 198 ? 30.850 2.400 -15.060 1.00 83.50 198 GLY A O 1
ATOM 1553 N N . ASP A 1 199 ? 30.784 0.585 -16.389 1.00 87.25 199 ASP A N 1
ATOM 1554 C CA . ASP A 1 199 ? 30.916 -0.367 -15.298 1.00 87.25 199 ASP A CA 1
ATOM 1555 C C . ASP A 1 199 ? 31.711 -1.613 -15.716 1.00 87.25 199 ASP A C 1
ATOM 1557 O O . ASP A 1 199 ? 31.156 -2.550 -16.292 1.00 87.25 199 ASP A O 1
ATOM 1561 N N . PRO A 1 200 ? 33.025 -1.644 -15.443 1.00 86.31 200 PRO A N 1
ATOM 1562 C CA . PRO A 1 200 ? 33.847 -2.813 -15.729 1.00 86.31 200 PRO A CA 1
ATOM 1563 C C . PRO A 1 200 ? 33.621 -3.967 -14.739 1.00 86.31 200 PRO A C 1
ATOM 1565 O O . PRO A 1 200 ? 34.199 -5.035 -14.931 1.00 86.31 200 PRO A O 1
ATOM 1568 N N . SER A 1 201 ? 32.860 -3.752 -13.661 1.00 88.31 201 SER A N 1
ATOM 1569 C CA . SER A 1 201 ? 32.609 -4.749 -12.617 1.00 88.31 201 SER A CA 1
ATOM 1570 C C . SER A 1 201 ? 31.318 -5.541 -12.819 1.00 88.31 201 SER A C 1
ATOM 1572 O O . SER A 1 201 ? 31.113 -6.529 -12.115 1.00 88.31 201 SER A O 1
ATOM 1574 N N . LEU A 1 202 ? 30.477 -5.143 -13.780 1.00 92.62 202 LEU A N 1
ATOM 1575 C CA . LEU A 1 202 ? 29.245 -5.847 -14.115 1.00 92.62 202 LEU A CA 1
ATOM 1576 C C . LEU A 1 202 ? 29.549 -7.287 -14.546 1.00 92.62 202 LEU A C 1
ATOM 1578 O O . LEU A 1 202 ? 30.345 -7.520 -15.457 1.00 92.62 202 LEU A O 1
ATOM 1582 N N . ILE A 1 203 ? 28.905 -8.249 -13.888 1.00 95.56 203 ILE A N 1
ATOM 1583 C CA . ILE A 1 203 ? 29.144 -9.679 -14.114 1.00 95.56 203 ILE A CA 1
ATOM 1584 C C . ILE A 1 203 ? 28.130 -10.232 -15.113 1.00 95.56 203 ILE A C 1
ATOM 1586 O O . ILE A 1 203 ? 28.501 -10.971 -16.023 1.00 95.56 203 ILE A O 1
ATOM 1590 N N . ASP A 1 204 ? 26.859 -9.864 -14.958 1.00 94.62 204 ASP A N 1
ATOM 1591 C CA . ASP A 1 204 ? 25.760 -10.369 -15.770 1.00 94.62 204 ASP A CA 1
ATOM 1592 C C . ASP A 1 204 ? 24.809 -9.237 -16.183 1.00 94.62 204 ASP A C 1
ATOM 1594 O O . ASP A 1 204 ? 24.141 -8.616 -15.357 1.00 94.62 204 ASP A O 1
ATOM 1598 N N . LEU A 1 205 ? 24.736 -8.990 -17.492 1.00 92.19 205 LEU A N 1
ATOM 1599 C CA . LEU A 1 205 ? 23.913 -7.941 -18.102 1.00 92.19 205 LEU A CA 1
ATOM 1600 C C . LEU A 1 205 ? 22.402 -8.189 -17.971 1.00 92.19 205 LEU A C 1
ATOM 1602 O O . LEU A 1 205 ? 21.626 -7.248 -18.107 1.00 92.19 205 LEU A O 1
ATOM 1606 N N . ASN A 1 206 ? 21.989 -9.428 -17.705 1.00 94.00 206 ASN A N 1
ATOM 1607 C CA . ASN A 1 206 ? 20.591 -9.833 -17.563 1.00 94.00 206 ASN A CA 1
ATOM 1608 C C . ASN A 1 206 ? 20.117 -9.857 -16.104 1.00 94.00 206 ASN A C 1
ATOM 1610 O O . ASN A 1 206 ? 19.024 -10.341 -15.808 1.00 94.00 206 ASN A O 1
ATOM 1614 N N . HIS A 1 207 ? 20.929 -9.335 -15.183 1.00 93.75 207 HIS A N 1
ATOM 1615 C CA . HIS A 1 207 ? 20.637 -9.313 -13.759 1.00 93.75 207 HIS A CA 1
ATOM 1616 C C . HIS A 1 207 ? 20.630 -7.902 -13.184 1.00 93.75 207 HIS A C 1
ATOM 1618 O O . HIS A 1 207 ? 21.394 -7.024 -13.583 1.00 93.75 207 HIS A O 1
ATOM 1624 N N . TRP A 1 208 ? 19.779 -7.698 -12.177 1.00 94.12 208 TRP A N 1
ATOM 1625 C CA . TRP A 1 208 ? 19.727 -6.434 -11.456 1.00 94.12 208 TRP A CA 1
ATOM 1626 C C . TRP A 1 208 ? 21.076 -6.106 -10.815 1.00 94.12 208 TRP A C 1
ATOM 1628 O O . TRP A 1 208 ? 21.727 -6.967 -10.215 1.00 94.12 208 TRP A O 1
ATOM 1638 N N . GLN A 1 209 ? 21.460 -4.837 -10.915 1.00 93.38 209 GLN A N 1
ATOM 1639 C CA . GLN A 1 209 ? 22.642 -4.300 -10.274 1.00 93.38 209 GLN A CA 1
ATOM 1640 C C . GLN A 1 209 ? 22.259 -3.287 -9.187 1.00 93.38 209 GLN A C 1
ATOM 1642 O O . GLN A 1 209 ? 21.589 -2.294 -9.487 1.00 93.38 209 GLN A O 1
ATOM 1647 N N . PRO A 1 210 ? 22.694 -3.492 -7.931 1.00 93.25 210 PRO A N 1
ATOM 1648 C CA . PRO A 1 210 ? 22.474 -2.515 -6.878 1.00 93.25 210 PRO A CA 1
ATOM 1649 C C . PRO A 1 210 ? 23.223 -1.214 -7.173 1.00 93.25 210 PRO A C 1
ATOM 1651 O O . PRO A 1 210 ? 24.362 -1.223 -7.622 1.00 93.25 210 PRO A O 1
ATOM 1654 N N . LEU A 1 211 ? 22.611 -0.071 -6.870 1.00 92.06 211 LEU A N 1
ATOM 1655 C CA . LEU A 1 211 ? 23.302 1.220 -6.912 1.00 92.06 211 LEU A CA 1
ATOM 1656 C C . LEU A 1 211 ? 23.917 1.530 -5.548 1.00 92.06 211 LEU A C 1
ATOM 1658 O O . LEU A 1 211 ? 23.274 1.309 -4.529 1.00 92.06 211 LEU A O 1
ATOM 1662 N N . ALA A 1 212 ? 25.101 2.130 -5.513 1.00 89.88 212 ALA A N 1
ATOM 1663 C CA . ALA A 1 212 ? 25.710 2.705 -4.315 1.00 89.88 212 ALA A CA 1
ATOM 1664 C C . ALA A 1 212 ? 25.994 4.200 -4.559 1.00 89.88 212 ALA A C 1
ATOM 1666 O O . ALA A 1 212 ? 27.119 4.568 -4.901 1.00 89.88 212 ALA A O 1
ATOM 1667 N N . PRO A 1 213 ? 24.984 5.088 -4.436 1.00 84.25 213 PRO A N 1
ATOM 1668 C CA . PRO A 1 213 ? 25.130 6.506 -4.785 1.00 84.25 213 PRO A CA 1
ATOM 1669 C C . PRO A 1 213 ? 26.203 7.242 -3.974 1.00 84.25 213 PRO A C 1
ATOM 1671 O O . PRO A 1 213 ? 26.881 8.119 -4.499 1.00 84.25 213 PRO A O 1
ATOM 1674 N N . ASP A 1 214 ? 26.377 6.865 -2.709 1.00 81.44 214 ASP A N 1
ATOM 1675 C CA . ASP A 1 214 ? 27.408 7.381 -1.802 1.00 81.44 214 ASP A CA 1
ATOM 1676 C C . ASP A 1 214 ? 28.711 6.558 -1.853 1.00 81.44 214 ASP A C 1
ATOM 1678 O O . ASP A 1 214 ? 29.641 6.834 -1.101 1.00 81.44 214 ASP A O 1
ATOM 1682 N N . SER A 1 215 ? 28.790 5.558 -2.743 1.00 74.81 215 SER A N 1
ATOM 1683 C CA . SER A 1 215 ? 29.875 4.568 -2.861 1.00 74.81 215 SER A CA 1
ATOM 1684 C C . SER A 1 215 ? 30.132 3.725 -1.602 1.00 74.81 215 SER A C 1
ATOM 1686 O O . SER A 1 215 ? 31.138 3.020 -1.542 1.00 74.81 215 SER A O 1
ATOM 1688 N N . ILE A 1 216 ? 29.249 3.783 -0.600 1.00 73.38 216 ILE A N 1
ATOM 1689 C CA . ILE A 1 216 ? 29.431 3.136 0.708 1.00 73.38 216 ILE A CA 1
ATOM 1690 C C . ILE A 1 216 ? 28.275 2.176 0.997 1.00 73.38 216 ILE A C 1
ATOM 1692 O O . ILE A 1 216 ? 28.510 1.047 1.423 1.00 73.38 216 ILE A O 1
ATOM 1696 N N . THR A 1 217 ? 27.037 2.598 0.740 1.00 82.38 217 THR A N 1
ATOM 1697 C CA . THR A 1 217 ? 25.832 1.852 1.105 1.00 82.38 217 THR A CA 1
ATOM 1698 C C . THR A 1 217 ? 25.094 1.411 -0.157 1.00 82.38 217 THR A C 1
ATOM 1700 O O . THR A 1 217 ? 24.389 2.215 -0.777 1.00 82.38 217 THR A O 1
ATOM 1703 N N . PRO A 1 218 ? 25.225 0.139 -0.572 1.00 84.44 218 PRO A N 1
ATOM 1704 C CA . PRO A 1 218 ? 24.469 -0.353 -1.706 1.00 84.44 218 PRO A CA 1
ATOM 1705 C C . PRO A 1 218 ? 22.976 -0.371 -1.383 1.00 84.44 218 PRO A C 1
ATOM 1707 O O . PRO A 1 218 ? 22.548 -0.767 -0.295 1.00 84.44 218 PRO A O 1
ATOM 1710 N N . ARG A 1 219 ? 22.166 0.029 -2.360 1.00 87.62 219 ARG A N 1
ATOM 1711 C CA . ARG A 1 219 ? 20.736 -0.256 -2.371 1.00 87.62 219 ARG A CA 1
ATOM 1712 C C . ARG A 1 219 ? 20.552 -1.770 -2.337 1.00 87.62 219 ARG A C 1
ATOM 1714 O O . ARG A 1 219 ? 21.311 -2.509 -2.958 1.00 87.62 219 ARG A O 1
ATOM 1721 N N . ARG A 1 220 ? 19.526 -2.218 -1.624 1.00 88.12 220 ARG A N 1
ATOM 1722 C CA . ARG A 1 220 ? 19.141 -3.628 -1.521 1.00 88.12 220 ARG A CA 1
ATOM 1723 C C . ARG A 1 220 ? 17.817 -3.843 -2.241 1.00 88.12 220 ARG A C 1
ATOM 1725 O O . ARG A 1 220 ? 17.069 -2.882 -2.438 1.00 88.12 220 ARG A O 1
ATOM 1732 N N . PHE A 1 221 ? 17.529 -5.086 -2.618 1.00 88.62 221 PHE A N 1
ATOM 1733 C CA . PHE A 1 221 ? 16.179 -5.447 -3.037 1.00 88.62 221 PHE A CA 1
ATOM 1734 C C . PHE A 1 221 ? 15.265 -5.251 -1.824 1.00 88.62 221 PHE A C 1
ATOM 1736 O O . PHE A 1 221 ? 15.469 -5.858 -0.779 1.00 88.62 221 PHE A O 1
ATOM 1743 N N . LEU A 1 222 ? 14.317 -4.325 -1.922 1.00 88.88 222 LEU A N 1
ATOM 1744 C CA . LEU A 1 222 ? 13.385 -4.054 -0.842 1.00 88.88 222 LEU A CA 1
ATOM 1745 C C . LEU A 1 222 ? 12.456 -5.258 -0.638 1.00 88.88 222 LEU A C 1
ATOM 1747 O O . LEU A 1 222 ? 11.749 -5.643 -1.564 1.00 88.88 222 LEU A O 1
ATOM 1751 N N . ASN A 1 223 ? 12.443 -5.796 0.582 1.00 89.94 223 ASN A N 1
ATOM 1752 C CA . ASN A 1 223 ? 11.518 -6.834 1.039 1.00 89.94 223 ASN A CA 1
ATOM 1753 C C . ASN A 1 223 ? 11.349 -8.040 0.079 1.00 89.94 223 ASN A C 1
ATOM 1755 O O . ASN A 1 223 ? 10.230 -8.333 -0.340 1.00 89.94 223 ASN A O 1
ATOM 1759 N N . PRO A 1 224 ? 12.418 -8.776 -0.275 1.00 89.75 224 PRO A N 1
ATOM 1760 C CA . PRO A 1 224 ? 12.338 -9.939 -1.171 1.00 89.75 224 PRO A CA 1
ATOM 1761 C C . PRO A 1 224 ? 11.409 -11.052 -0.655 1.00 89.75 224 PRO A C 1
ATOM 1763 O O . PRO A 1 224 ? 10.892 -11.843 -1.440 1.00 89.75 224 PRO A O 1
ATOM 1766 N N . GLN A 1 225 ? 11.163 -11.108 0.655 1.00 89.88 225 GLN A N 1
ATOM 1767 C CA . GLN A 1 225 ? 10.248 -12.051 1.288 1.00 89.88 225 GLN A CA 1
ATOM 1768 C C . GLN A 1 225 ? 8.766 -11.728 1.066 1.00 89.88 225 GLN A C 1
ATOM 1770 O O . GLN A 1 225 ? 7.931 -12.575 1.364 1.00 89.88 225 GLN A O 1
ATOM 1775 N N . TRP A 1 226 ? 8.414 -10.541 0.551 1.00 93.31 226 TRP A N 1
ATOM 1776 C CA . TRP A 1 226 ? 7.038 -10.023 0.605 1.00 93.31 226 TRP A CA 1
ATOM 1777 C C . TRP A 1 226 ? 6.001 -10.876 -0.130 1.00 93.31 226 TRP A C 1
ATOM 1779 O O . TRP A 1 226 ? 4.821 -10.812 0.194 1.00 93.31 226 TRP A O 1
ATOM 1789 N N . GLY A 1 227 ? 6.421 -11.712 -1.084 1.00 92.94 227 GLY A N 1
ATOM 1790 C CA . GLY A 1 227 ? 5.535 -12.698 -1.710 1.00 92.94 227 GLY A CA 1
ATOM 1791 C C . GLY A 1 227 ? 4.957 -13.722 -0.723 1.00 92.94 227 GLY A C 1
ATOM 1792 O O . GLY A 1 227 ? 3.932 -14.335 -0.999 1.00 92.94 227 GLY A O 1
ATOM 1793 N N . ARG A 1 228 ? 5.594 -13.907 0.439 1.00 92.44 228 ARG A N 1
ATOM 1794 C CA . ARG A 1 228 ? 5.130 -14.784 1.526 1.00 92.44 228 ARG A CA 1
ATOM 1795 C C . ARG A 1 228 ? 4.088 -14.119 2.419 1.00 92.44 228 ARG A C 1
ATOM 1797 O O . ARG A 1 228 ? 3.494 -14.810 3.241 1.00 92.44 228 ARG A O 1
ATOM 1804 N N . CYS A 1 229 ? 3.889 -12.806 2.282 1.00 94.69 229 CYS A N 1
ATOM 1805 C CA . CYS A 1 229 ? 2.895 -12.083 3.056 1.00 94.69 229 CYS A CA 1
ATOM 1806 C C . CYS A 1 229 ? 1.493 -12.638 2.771 1.00 94.69 229 CYS A C 1
ATOM 1808 O O . CYS A 1 229 ? 1.136 -12.854 1.612 1.00 94.69 229 CYS A O 1
ATOM 1810 N N . THR A 1 230 ? 0.680 -12.809 3.813 1.00 95.56 230 THR A N 1
ATOM 1811 C CA . THR A 1 230 ? -0.726 -13.206 3.683 1.00 95.56 230 THR A CA 1
ATOM 1812 C C . THR A 1 230 ? -1.459 -12.153 2.846 1.00 95.56 230 THR A C 1
ATOM 1814 O O . THR A 1 230 ? -1.510 -10.984 3.244 1.00 95.56 230 THR A O 1
ATOM 1817 N N . PRO A 1 231 ? -2.006 -12.515 1.674 1.00 94.06 231 PRO A N 1
ATOM 1818 C CA . PRO A 1 231 ? -2.662 -11.555 0.803 1.00 94.06 231 PRO A CA 1
ATOM 1819 C C . PRO A 1 231 ? -4.046 -11.171 1.335 1.00 94.06 231 PRO A C 1
ATOM 1821 O O . PRO A 1 231 ? -4.713 -11.947 2.011 1.00 94.06 231 PRO A O 1
ATOM 1824 N N . PHE A 1 232 ? -4.518 -9.979 0.963 1.00 90.94 232 PHE A N 1
ATOM 1825 C CA . PHE A 1 232 ? -5.893 -9.564 1.257 1.00 90.94 232 PHE A CA 1
ATOM 1826 C C . PHE A 1 232 ? -6.930 -10.268 0.363 1.00 90.94 232 PHE A C 1
ATOM 1828 O O . PHE A 1 232 ? -7.977 -10.684 0.845 1.00 90.94 232 PHE A O 1
ATOM 1835 N N . SER A 1 233 ? -6.664 -10.363 -0.945 1.00 91.50 233 SER A N 1
ATOM 1836 C CA . SER A 1 233 ? -7.644 -10.856 -1.936 1.00 91.50 233 SER A CA 1
ATOM 1837 C C . SER A 1 233 ? -7.089 -11.860 -2.947 1.00 91.50 233 SER A C 1
ATOM 1839 O O . SER A 1 233 ? -7.861 -12.457 -3.693 1.00 91.50 233 SER A O 1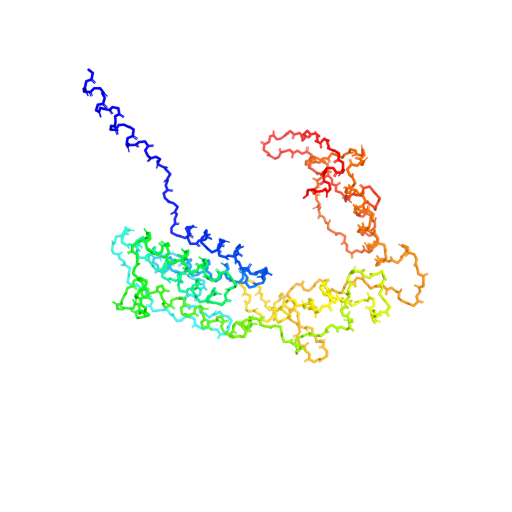
ATOM 1841 N N . LEU A 1 234 ? -5.770 -12.055 -2.965 1.00 94.69 234 LEU A N 1
ATOM 1842 C CA . LEU A 1 234 ? -5.130 -13.053 -3.816 1.00 94.69 234 LEU A CA 1
ATOM 1843 C C . LEU A 1 234 ? -5.286 -14.427 -3.170 1.00 94.69 234 LEU A C 1
ATOM 1845 O O . LEU A 1 234 ? -5.323 -14.544 -1.945 1.00 94.69 234 LEU A O 1
ATOM 1849 N N . ASN A 1 235 ? -5.387 -15.463 -3.989 1.00 93.88 235 ASN A N 1
ATOM 1850 C CA . ASN A 1 235 ? -5.539 -16.837 -3.525 1.00 93.88 235 ASN A CA 1
ATOM 1851 C C . ASN A 1 235 ? -4.529 -17.767 -4.208 1.00 93.88 235 ASN A C 1
ATOM 1853 O O . ASN A 1 235 ? -3.735 -17.347 -5.044 1.00 93.88 235 ASN A O 1
ATOM 1857 N N . GLU A 1 236 ? -4.564 -19.050 -3.853 1.00 93.50 236 GLU A N 1
ATOM 1858 C CA . GLU A 1 236 ? -3.633 -20.055 -4.379 1.00 93.50 236 GLU A CA 1
ATOM 1859 C C . GLU A 1 236 ? -3.678 -20.197 -5.910 1.00 93.50 236 GLU A C 1
ATOM 1861 O O . GLU A 1 236 ? -2.671 -20.566 -6.502 1.00 93.50 236 GLU A O 1
ATOM 1866 N N . ASN A 1 237 ? -4.798 -19.874 -6.572 1.00 96.19 237 ASN A N 1
ATOM 1867 C CA . ASN A 1 237 ? -4.877 -19.915 -8.039 1.00 96.19 237 ASN A CA 1
ATOM 1868 C C . ASN A 1 237 ? -4.126 -18.757 -8.709 1.00 96.19 237 ASN A C 1
ATOM 1870 O O . ASN A 1 237 ? -3.834 -18.836 -9.900 1.00 96.19 237 ASN A O 1
ATOM 1874 N N . ASP A 1 238 ? -3.838 -17.689 -7.964 1.00 96.88 238 ASP A N 1
ATOM 1875 C CA . ASP A 1 238 ? -3.067 -16.545 -8.444 1.00 96.88 238 ASP A CA 1
ATOM 1876 C C . ASP A 1 238 ? -1.561 -16.737 -8.202 1.00 96.88 238 ASP A C 1
ATOM 1878 O O . ASP A 1 238 ? -0.766 -15.953 -8.717 1.00 96.88 238 ASP A O 1
ATOM 1882 N N . LEU A 1 239 ? -1.170 -17.743 -7.407 1.00 96.94 239 LEU A N 1
ATOM 1883 C CA . LEU A 1 239 ? 0.187 -17.952 -6.911 1.00 96.94 239 LEU A CA 1
ATOM 1884 C C . LEU A 1 239 ? 0.975 -18.951 -7.766 1.00 96.94 239 LEU A C 1
ATOM 1886 O O . LEU A 1 239 ? 0.598 -20.112 -7.918 1.00 96.94 239 LEU A O 1
ATOM 1890 N N . GLU A 1 240 ? 2.162 -18.530 -8.185 1.00 96.94 240 GLU A N 1
ATOM 1891 C CA . GLU A 1 240 ? 3.240 -19.397 -8.642 1.00 96.94 240 GLU A CA 1
ATOM 1892 C C . GLU A 1 240 ? 4.404 -19.350 -7.642 1.00 96.94 240 GLU A C 1
ATOM 1894 O O . GLU A 1 240 ? 4.749 -18.291 -7.116 1.00 96.94 240 GLU A O 1
ATOM 1899 N N . VAL A 1 241 ? 5.026 -20.499 -7.362 1.00 96.06 241 VAL A N 1
ATOM 1900 C CA . VAL A 1 241 ? 6.233 -20.561 -6.527 1.00 96.06 241 VAL A CA 1
ATOM 1901 C C . VAL A 1 241 ? 7.414 -20.994 -7.382 1.00 96.06 241 VAL A C 1
ATOM 1903 O O . VAL A 1 241 ? 7.459 -22.133 -7.850 1.00 96.06 241 VAL A O 1
ATOM 1906 N N . GLN A 1 242 ? 8.388 -20.102 -7.546 1.00 94.06 242 GLN A N 1
ATOM 1907 C CA . GLN A 1 242 ? 9.638 -20.387 -8.249 1.00 94.06 242 GLN A CA 1
ATOM 1908 C C . GLN A 1 242 ? 10.782 -20.604 -7.260 1.00 94.06 242 GLN A C 1
ATOM 1910 O O . GLN A 1 242 ? 10.880 -19.926 -6.239 1.00 94.06 242 GLN A O 1
ATOM 1915 N N . ASP A 1 243 ? 11.667 -21.554 -7.564 1.00 91.88 243 ASP A N 1
ATOM 1916 C CA . ASP A 1 243 ? 12.885 -21.782 -6.787 1.00 91.88 243 ASP A CA 1
ATOM 1917 C C . ASP A 1 243 ? 14.071 -21.074 -7.436 1.00 91.88 243 ASP A C 1
ATOM 1919 O O . ASP A 1 243 ? 14.325 -21.213 -8.636 1.00 91.88 243 ASP A O 1
ATOM 1923 N N . ARG A 1 244 ? 14.839 -20.355 -6.619 1.00 87.12 244 ARG A N 1
ATOM 1924 C CA . ARG A 1 244 ? 16.136 -19.820 -7.013 1.00 87.12 244 ARG A CA 1
ATOM 1925 C C . ARG A 1 244 ? 17.167 -20.172 -5.954 1.00 87.12 244 ARG A C 1
ATOM 1927 O O . ARG A 1 244 ? 17.174 -19.597 -4.871 1.00 87.12 244 ARG A O 1
ATOM 1934 N N . ASN A 1 245 ? 18.080 -21.079 -6.298 1.00 86.38 245 ASN A N 1
ATOM 1935 C CA . ASN A 1 245 ? 19.161 -21.540 -5.420 1.00 86.38 245 ASN A CA 1
ATOM 1936 C C . ASN A 1 245 ? 18.657 -22.109 -4.076 1.00 86.38 245 ASN A C 1
ATOM 1938 O O . ASN A 1 245 ? 19.297 -21.905 -3.045 1.00 86.38 245 ASN A O 1
ATOM 1942 N N . GLY A 1 246 ? 17.521 -22.816 -4.076 1.00 87.38 246 GLY A N 1
ATOM 1943 C CA . GLY A 1 246 ? 16.917 -23.370 -2.861 1.00 87.38 246 GLY A CA 1
ATOM 1944 C C . GLY A 1 246 ? 16.102 -22.365 -2.043 1.00 87.38 246 GLY A C 1
ATOM 1945 O O . GLY A 1 246 ? 15.684 -22.688 -0.930 1.00 87.38 246 GLY A O 1
ATOM 1946 N N . VAL A 1 247 ? 15.896 -21.149 -2.560 1.00 88.50 247 VAL A N 1
ATOM 1947 C CA . VAL A 1 247 ? 15.034 -20.131 -1.956 1.00 88.50 247 VAL A CA 1
ATOM 1948 C C . VAL A 1 247 ? 13.725 -20.056 -2.748 1.00 88.50 247 VAL A C 1
ATOM 1950 O O . VAL A 1 247 ? 13.765 -19.727 -3.936 1.00 88.50 247 VAL A O 1
ATOM 1953 N N . PRO A 1 248 ? 12.563 -20.311 -2.116 1.00 92.38 248 PRO A N 1
ATOM 1954 C CA . PRO A 1 248 ? 11.274 -20.174 -2.778 1.00 92.38 248 PRO A CA 1
ATOM 1955 C C . PRO A 1 248 ? 10.825 -18.707 -2.829 1.00 92.38 248 PRO A C 1
ATOM 1957 O O . PRO A 1 248 ? 10.780 -18.021 -1.794 1.00 92.38 248 PRO A O 1
ATOM 1960 N N . TYR A 1 249 ? 10.446 -18.272 -4.030 1.00 92.75 249 TYR A N 1
ATOM 1961 C CA . TYR A 1 249 ? 9.848 -16.983 -4.368 1.00 92.75 249 TYR A CA 1
ATOM 1962 C C . TYR A 1 249 ? 8.377 -17.181 -4.715 1.00 92.75 249 TYR A C 1
ATOM 1964 O O . TYR A 1 249 ? 8.044 -17.964 -5.596 1.00 92.75 249 TYR A O 1
ATOM 1972 N N . TYR A 1 250 ? 7.514 -16.458 -4.013 1.00 94.56 250 TYR A N 1
ATOM 1973 C CA . TYR A 1 250 ? 6.064 -16.535 -4.142 1.00 94.56 250 TYR A CA 1
ATOM 1974 C C . TYR A 1 250 ? 5.622 -15.369 -5.026 1.00 94.56 250 TYR A C 1
ATOM 1976 O O . TYR A 1 250 ? 5.775 -14.207 -4.644 1.00 94.56 250 TYR A O 1
ATOM 1984 N N . LEU A 1 251 ? 5.151 -15.675 -6.227 1.00 95.19 251 LEU A N 1
ATOM 1985 C CA . LEU A 1 251 ? 4.834 -14.713 -7.272 1.00 95.19 251 LEU A CA 1
ATOM 1986 C C . LEU A 1 251 ? 3.340 -14.789 -7.556 1.00 95.19 251 LEU A C 1
ATOM 1988 O O . LEU A 1 251 ? 2.845 -15.788 -8.067 1.00 95.19 251 LEU A O 1
ATOM 1992 N N . TYR A 1 252 ? 2.616 -13.730 -7.216 1.00 95.69 252 TYR A N 1
ATOM 1993 C CA . TYR A 1 252 ? 1.212 -13.622 -7.583 1.00 95.69 252 TYR A CA 1
ATOM 1994 C C . TYR A 1 252 ? 1.083 -12.955 -8.949 1.00 95.69 252 TYR A C 1
ATOM 1996 O O . TYR A 1 252 ? 1.673 -11.896 -9.164 1.00 95.69 252 TYR A O 1
ATOM 2004 N N . HIS A 1 253 ? 0.299 -13.557 -9.844 1.00 95.19 253 HIS A N 1
ATOM 2005 C CA . HIS A 1 253 ? 0.164 -13.137 -11.241 1.00 95.19 253 HIS A CA 1
ATOM 2006 C C . HIS A 1 253 ? 1.521 -12.989 -11.945 1.00 95.19 253 HIS A C 1
ATOM 2008 O O . HIS A 1 253 ? 1.803 -11.937 -12.520 1.00 95.19 253 HIS A O 1
ATOM 2014 N N . ASP A 1 254 ? 2.363 -14.027 -11.878 1.00 93.50 254 ASP A N 1
ATOM 2015 C CA . ASP A 1 254 ? 3.674 -14.019 -12.534 1.00 93.50 254 ASP A CA 1
ATOM 2016 C C . ASP A 1 254 ? 3.523 -13.724 -14.044 1.00 93.50 254 ASP A C 1
ATOM 2018 O O . ASP A 1 254 ? 2.913 -14.519 -14.767 1.00 93.50 254 ASP A O 1
ATOM 2022 N N . PRO A 1 255 ? 4.044 -12.587 -14.550 1.00 90.06 255 PRO A N 1
ATOM 2023 C CA . PRO A 1 255 ? 3.995 -12.272 -15.974 1.00 90.06 255 PRO A CA 1
ATOM 2024 C C . PRO A 1 255 ? 4.989 -13.106 -16.802 1.00 90.06 255 PRO A C 1
ATOM 2026 O O . PRO A 1 255 ? 4.995 -13.004 -18.030 1.00 90.06 255 PRO A O 1
ATOM 2029 N N . GLY A 1 256 ? 5.835 -13.909 -16.155 1.00 90.56 256 GLY A N 1
ATOM 2030 C CA . GLY A 1 256 ? 6.908 -14.665 -16.779 1.00 90.56 256 GLY A CA 1
ATOM 2031 C C . GLY A 1 256 ? 8.197 -13.856 -16.928 1.00 90.56 256 GLY A C 1
ATOM 2032 O O . GLY A 1 256 ? 8.356 -12.746 -16.416 1.00 90.56 256 GLY A O 1
ATOM 2033 N N . GLN A 1 257 ? 9.164 -14.443 -17.632 1.00 90.19 257 GLN A N 1
ATOM 2034 C CA . GLN A 1 257 ? 10.496 -13.858 -17.768 1.00 90.19 257 GLN A CA 1
ATOM 2035 C C . GLN A 1 257 ? 10.505 -12.633 -18.700 1.00 90.19 257 GLN A C 1
ATOM 2037 O O . GLN A 1 257 ? 9.850 -12.650 -19.746 1.00 90.19 257 GLN A O 1
ATOM 2042 N N . PRO A 1 258 ? 11.286 -11.586 -18.372 1.00 90.62 258 PRO A N 1
ATOM 2043 C CA . PRO A 1 258 ? 11.504 -10.467 -19.279 1.00 90.62 258 PRO A CA 1
ATOM 2044 C C . PRO A 1 258 ? 12.377 -10.889 -20.475 1.00 90.62 258 PRO A C 1
ATOM 2046 O O . PRO A 1 258 ? 13.073 -11.907 -20.407 1.00 90.62 258 PRO A O 1
ATOM 2049 N N . PRO A 1 259 ? 12.410 -10.098 -21.564 1.00 90.69 259 PRO A N 1
ATOM 2050 C CA . PRO A 1 259 ? 13.373 -10.323 -22.630 1.00 90.69 259 PRO A CA 1
ATOM 2051 C C . PRO A 1 259 ? 14.800 -10.142 -22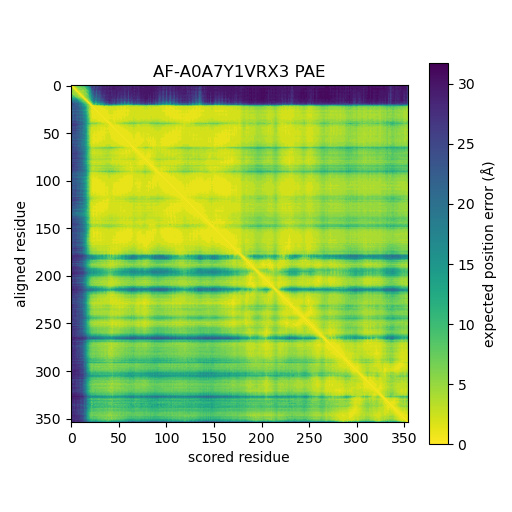.108 1.00 90.69 259 PRO A C 1
ATOM 2053 O O . PRO A 1 259 ? 15.101 -9.174 -21.409 1.00 90.69 259 PRO A O 1
ATOM 2056 N N . TYR A 1 260 ? 15.678 -11.069 -22.475 1.00 92.75 260 TYR A N 1
ATOM 2057 C CA . TYR A 1 260 ? 17.092 -11.027 -22.127 1.00 92.75 260 TYR A CA 1
ATOM 2058 C C . TYR A 1 260 ? 17.918 -10.451 -23.273 1.00 92.75 260 TYR A C 1
ATOM 2060 O O . TYR A 1 260 ? 17.626 -10.675 -24.446 1.00 92.75 260 TYR A O 1
ATOM 2068 N N . LEU A 1 261 ? 18.986 -9.749 -22.918 1.00 92.50 261 LEU A N 1
ATOM 2069 C CA . LEU A 1 261 ? 20.039 -9.356 -23.835 1.00 92.50 261 LEU A CA 1
ATOM 2070 C C . LEU A 1 261 ? 20.747 -10.598 -24.391 1.00 92.50 261 LEU A C 1
ATOM 2072 O O . LEU A 1 261 ? 21.278 -11.400 -23.611 1.00 92.50 261 LEU A O 1
ATOM 2076 N N . ASP A 1 262 ? 20.849 -10.709 -25.720 1.00 90.44 262 ASP A N 1
ATOM 2077 C CA . ASP A 1 262 ? 21.769 -11.660 -26.347 1.00 90.44 262 ASP A CA 1
ATOM 2078 C C . ASP A 1 262 ? 23.220 -11.182 -26.154 1.00 90.44 262 ASP A C 1
ATOM 2080 O O . ASP A 1 262 ? 23.662 -10.161 -26.693 1.00 90.44 262 ASP A O 1
ATOM 2084 N N . THR A 1 263 ? 23.973 -11.930 -25.345 1.00 87.56 263 THR A N 1
ATOM 2085 C CA . THR A 1 263 ? 25.393 -11.676 -25.064 1.00 87.56 263 THR A CA 1
ATOM 2086 C C . THR A 1 263 ? 26.336 -12.457 -25.983 1.00 87.56 263 THR A C 1
ATOM 2088 O O . THR A 1 263 ? 27.535 -12.171 -26.011 1.00 87.56 263 THR A O 1
ATOM 2091 N N . ALA A 1 264 ? 25.821 -13.422 -26.750 1.00 87.38 264 ALA A N 1
ATOM 2092 C CA . ALA A 1 264 ? 26.589 -14.237 -27.685 1.00 87.38 264 ALA A CA 1
ATOM 2093 C C . ALA A 1 264 ? 26.680 -13.582 -29.069 1.00 87.38 264 ALA A C 1
ATOM 2095 O O . ALA A 1 264 ? 27.726 -13.660 -29.722 1.00 87.38 264 ALA A O 1
ATOM 2096 N N . THR A 1 265 ? 25.613 -12.910 -29.505 1.00 84.50 265 THR A N 1
ATOM 2097 C CA . THR A 1 265 ? 25.560 -12.221 -30.798 1.00 84.50 265 THR A CA 1
ATOM 2098 C C . THR A 1 265 ? 25.606 -10.710 -30.613 1.00 84.50 265 THR A C 1
ATOM 2100 O O . THR A 1 265 ? 24.757 -10.097 -29.970 1.00 84.50 265 THR A O 1
ATOM 2103 N N . LEU A 1 266 ? 26.581 -10.057 -31.247 1.00 77.81 266 LEU A N 1
ATOM 2104 C CA . LEU A 1 266 ? 26.623 -8.596 -31.301 1.00 77.81 266 LEU A CA 1
ATOM 2105 C C . LEU A 1 266 ? 25.531 -8.073 -32.251 1.00 77.81 266 LEU A C 1
ATOM 2107 O O . LEU A 1 266 ? 25.772 -7.885 -33.440 1.00 77.81 266 LEU A O 1
ATOM 2111 N N . GLY A 1 267 ? 24.330 -7.846 -31.717 1.00 78.94 267 GLY A N 1
ATOM 2112 C CA . GLY A 1 267 ? 23.215 -7.190 -32.412 1.00 78.94 267 GLY A CA 1
ATOM 2113 C C . GLY A 1 267 ? 23.115 -5.682 -32.144 1.00 78.94 267 GLY A C 1
ATOM 2114 O O . GLY A 1 267 ? 23.645 -5.183 -31.147 1.00 78.94 267 GLY A O 1
ATOM 2115 N N . GLY A 1 268 ? 22.427 -4.959 -33.028 1.00 87.94 268 GLY A N 1
ATOM 2116 C CA . GLY A 1 268 ? 21.989 -3.573 -32.815 1.00 87.94 268 GLY A CA 1
ATOM 2117 C C . GLY A 1 268 ? 20.576 -3.514 -32.225 1.00 87.94 268 GLY A C 1
ATOM 2118 O O . GLY A 1 268 ? 20.233 -4.317 -31.367 1.00 87.94 268 GLY A O 1
ATOM 2119 N N . LEU A 1 269 ? 19.737 -2.603 -32.723 1.00 91.25 269 LEU A N 1
ATOM 2120 C CA . LEU A 1 269 ? 18.317 -2.489 -32.339 1.00 91.25 269 LEU A CA 1
ATOM 2121 C C . LEU A 1 269 ? 17.424 -3.629 -32.882 1.00 91.25 269 LEU A C 1
ATOM 2123 O O . LEU A 1 269 ? 16.213 -3.630 -32.658 1.00 91.25 269 LEU A O 1
ATOM 2127 N N . ASP A 1 270 ? 18.003 -4.589 -33.603 1.00 89.69 270 ASP A N 1
ATOM 2128 C CA . ASP A 1 270 ? 17.320 -5.832 -33.977 1.00 89.69 270 ASP A CA 1
ATOM 2129 C C . ASP A 1 270 ? 17.173 -6.773 -32.770 1.00 89.69 270 ASP A C 1
ATOM 2131 O O . ASP A 1 270 ? 16.248 -7.572 -32.730 1.00 89.69 270 ASP A O 1
ATOM 2135 N N . ASP A 1 271 ? 18.037 -6.645 -31.757 1.00 92.50 271 ASP A N 1
ATOM 2136 C CA . ASP A 1 271 ? 17.860 -7.314 -30.467 1.00 92.50 271 ASP A CA 1
ATOM 2137 C C . ASP A 1 271 ? 16.745 -6.611 -29.677 1.00 92.50 271 ASP A C 1
ATOM 2139 O O . ASP A 1 271 ? 16.776 -5.389 -29.486 1.00 92.50 271 ASP A O 1
ATOM 2143 N N . PHE A 1 272 ? 15.745 -7.377 -29.239 1.00 92.31 272 PHE A N 1
ATOM 2144 C CA . PHE A 1 272 ? 14.556 -6.824 -28.596 1.00 92.31 272 PHE A CA 1
ATOM 2145 C C . PHE A 1 272 ? 14.867 -6.109 -27.281 1.00 92.31 272 PHE A C 1
ATOM 2147 O O . PHE A 1 272 ? 14.320 -5.033 -27.022 1.00 92.31 272 PHE A O 1
ATOM 2154 N N . TYR A 1 273 ? 15.785 -6.654 -26.476 1.00 93.31 273 TYR A N 1
ATOM 2155 C CA . TYR A 1 273 ? 16.220 -6.013 -25.240 1.00 93.31 273 TYR A CA 1
ATOM 2156 C C . TYR A 1 273 ? 16.886 -4.667 -25.537 1.00 93.31 273 TYR A C 1
ATOM 2158 O O . TYR A 1 273 ? 16.518 -3.662 -24.935 1.00 93.31 273 TYR A O 1
ATOM 2166 N N . LYS A 1 274 ? 17.824 -4.598 -26.491 1.00 93.31 274 LYS A N 1
ATOM 2167 C CA . LYS A 1 274 ? 18.513 -3.348 -26.864 1.00 93.31 274 LYS A CA 1
ATOM 2168 C C . LYS A 1 274 ? 17.557 -2.320 -27.442 1.00 93.31 274 LYS A C 1
ATOM 2170 O O . LYS A 1 274 ? 17.697 -1.138 -27.138 1.00 93.31 274 LYS A O 1
ATOM 2175 N N . TRP A 1 275 ? 16.604 -2.754 -28.264 1.00 94.62 275 TRP A N 1
ATOM 2176 C CA . TRP A 1 275 ? 15.556 -1.884 -28.781 1.00 94.62 275 TRP A CA 1
ATOM 2177 C C . TRP A 1 275 ? 14.728 -1.281 -27.647 1.00 94.62 275 TRP A C 1
ATOM 2179 O O . TRP A 1 275 ? 14.613 -0.059 -27.561 1.00 94.62 275 TRP A O 1
ATOM 2189 N N . ASN A 1 276 ? 14.230 -2.116 -26.733 1.00 93.31 276 ASN A N 1
ATOM 2190 C CA . ASN A 1 276 ? 13.430 -1.666 -25.597 1.00 93.31 276 ASN A CA 1
ATOM 2191 C C . ASN A 1 276 ? 14.252 -0.761 -24.662 1.00 93.31 276 ASN A C 1
ATOM 2193 O O . ASN A 1 276 ? 13.834 0.338 -24.312 1.00 93.31 276 ASN A O 1
ATOM 2197 N N . PHE A 1 277 ? 15.488 -1.150 -24.348 1.00 93.38 277 PHE A N 1
ATOM 2198 C CA . PHE A 1 277 ? 16.396 -0.351 -23.531 1.00 93.38 277 PHE A CA 1
ATOM 2199 C C . PHE A 1 277 ? 16.660 1.031 -24.149 1.00 93.38 277 PHE A C 1
ATOM 2201 O O . PHE A 1 277 ? 16.641 2.037 -23.437 1.00 93.38 277 PHE A O 1
ATOM 2208 N N . ALA A 1 278 ? 16.845 1.104 -25.473 1.00 95.44 278 ALA A N 1
ATOM 2209 C CA . ALA A 1 278 ? 17.081 2.351 -26.194 1.00 95.44 278 ALA A CA 1
ATOM 2210 C C . ALA A 1 278 ? 15.875 3.306 -26.191 1.00 95.44 278 ALA A C 1
ATOM 2212 O O . ALA A 1 278 ? 16.098 4.518 -26.248 1.00 95.44 278 ALA A O 1
ATOM 2213 N N . LEU A 1 279 ? 14.633 2.809 -26.058 1.00 94.94 279 LEU A N 1
ATOM 2214 C CA . LEU A 1 279 ? 13.449 3.669 -25.903 1.00 94.94 279 LEU A CA 1
ATOM 2215 C C . LEU A 1 279 ? 13.616 4.638 -24.733 1.00 94.94 279 LEU A C 1
ATOM 2217 O O . LEU A 1 279 ? 13.283 5.807 -24.879 1.00 94.94 279 LEU A O 1
ATOM 2221 N N . ASN A 1 280 ? 14.205 4.201 -23.612 1.00 93.31 280 ASN A N 1
ATOM 2222 C CA . ASN A 1 280 ? 14.436 5.075 -22.456 1.00 93.31 280 ASN A CA 1
ATOM 2223 C C . ASN A 1 280 ? 15.279 6.301 -22.828 1.00 93.31 280 ASN A C 1
ATOM 2225 O O . ASN A 1 280 ? 14.941 7.421 -22.456 1.00 93.31 280 ASN A O 1
ATOM 2229 N N . ALA A 1 281 ? 16.361 6.108 -23.587 1.00 94.00 281 ALA A N 1
ATOM 2230 C CA . ALA A 1 281 ? 17.228 7.206 -24.005 1.00 94.00 281 ALA A CA 1
ATOM 2231 C C . ALA A 1 281 ? 16.548 8.114 -25.042 1.00 94.00 281 ALA A C 1
ATOM 2233 O O . ALA A 1 281 ? 16.661 9.336 -24.950 1.00 94.00 281 ALA A O 1
ATOM 2234 N N . VAL A 1 282 ? 15.830 7.528 -26.007 1.00 95.19 282 VAL A N 1
ATOM 2235 C CA . VAL A 1 282 ? 15.124 8.281 -27.055 1.00 95.19 282 VAL A CA 1
ATOM 2236 C C . VAL A 1 282 ? 13.979 9.098 -26.462 1.00 95.19 282 VAL A C 1
ATOM 2238 O O . VAL A 1 282 ? 13.875 10.288 -26.725 1.00 95.19 282 VAL A O 1
ATOM 2241 N N . TRP A 1 283 ? 13.147 8.508 -25.611 1.00 94.81 283 TRP A N 1
ATOM 2242 C CA . TRP A 1 283 ? 12.019 9.216 -25.006 1.00 94.81 283 TRP A CA 1
ATOM 2243 C C . TRP A 1 283 ? 12.480 10.201 -23.931 1.00 94.81 283 TRP A C 1
ATOM 2245 O O . TRP A 1 283 ? 11.912 11.282 -23.804 1.00 94.81 283 TRP A O 1
ATOM 2255 N N . SER A 1 284 ? 13.584 9.918 -23.229 1.00 94.56 284 SER A N 1
ATOM 2256 C CA . SER A 1 284 ? 14.202 10.910 -22.344 1.00 94.56 284 SER A CA 1
ATOM 2257 C C . SER A 1 284 ? 14.682 12.154 -23.099 1.00 94.56 284 SER A C 1
ATOM 2259 O O . SER A 1 284 ? 14.791 13.212 -22.478 1.00 94.56 284 SER A O 1
ATOM 2261 N N . SER A 1 285 ? 14.963 12.082 -24.408 1.00 93.69 285 SER A N 1
ATOM 2262 C CA . SER A 1 285 ? 15.318 13.281 -25.177 1.00 93.69 285 SER A CA 1
ATOM 2263 C C . SER A 1 285 ? 14.120 14.199 -25.425 1.00 93.69 285 SER A C 1
ATOM 2265 O O . SER A 1 285 ? 14.313 15.370 -25.734 1.00 93.69 285 SER A O 1
ATOM 2267 N N . HIS A 1 286 ? 12.886 13.705 -25.272 1.00 94.25 286 HIS A N 1
ATOM 2268 C CA . HIS A 1 286 ? 11.672 14.525 -25.363 1.00 94.25 286 HIS A CA 1
ATOM 2269 C C . HIS A 1 286 ? 11.484 15.427 -24.142 1.00 94.25 286 HIS A C 1
ATOM 2271 O O . HIS A 1 286 ? 10.613 16.280 -24.162 1.00 94.25 286 HIS A O 1
ATOM 2277 N N . LEU A 1 287 ? 12.300 15.275 -23.093 1.00 94.38 287 LEU A N 1
ATOM 2278 C CA . LEU A 1 287 ? 12.282 16.137 -21.907 1.00 94.38 287 LEU A CA 1
ATOM 2279 C C . LEU A 1 287 ? 12.984 17.488 -22.135 1.00 94.38 287 LEU A C 1
ATOM 2281 O O . LEU A 1 287 ? 13.039 18.316 -21.221 1.00 94.38 287 LEU A O 1
ATOM 2285 N N . ASP A 1 288 ? 13.569 17.715 -23.315 1.00 93.50 288 ASP A N 1
ATOM 2286 C CA . ASP A 1 288 ? 14.291 18.946 -23.623 1.00 93.50 288 ASP A CA 1
ATOM 2287 C C . ASP A 1 288 ? 13.317 20.147 -23.708 1.00 93.50 288 ASP A C 1
ATOM 2289 O O . ASP A 1 288 ? 12.411 20.141 -24.544 1.00 93.50 288 ASP A O 1
ATOM 2293 N N . PRO A 1 289 ? 13.495 21.217 -22.898 1.00 91.62 289 PRO A N 1
ATOM 2294 C CA . PRO A 1 289 ? 12.683 22.438 -22.994 1.00 91.62 289 PRO A CA 1
ATOM 2295 C C . PRO A 1 289 ? 12.701 23.108 -24.370 1.00 91.62 289 PRO A C 1
ATOM 2297 O O . PRO A 1 289 ? 11.850 23.953 -24.642 1.00 91.62 289 PRO A O 1
ATOM 2300 N N . SER A 1 290 ? 13.713 22.829 -25.188 1.00 94.31 290 SER A N 1
ATOM 2301 C CA . SER A 1 290 ? 13.853 23.378 -26.533 1.00 94.31 290 SER A CA 1
ATOM 2302 C C . SER A 1 290 ? 13.136 22.557 -27.606 1.00 94.31 290 SER A C 1
ATOM 2304 O O . SER A 1 290 ? 13.100 22.994 -28.758 1.00 94.31 290 SER A O 1
ATOM 2306 N N . ASP A 1 291 ? 12.531 21.417 -27.252 1.00 93.00 291 ASP A N 1
ATOM 2307 C CA . ASP A 1 291 ? 11.695 20.642 -28.166 1.00 93.00 291 ASP A CA 1
ATOM 2308 C C . ASP A 1 291 ? 10.439 21.438 -28.555 1.00 93.00 291 ASP A C 1
ATOM 2310 O O . ASP A 1 291 ? 9.565 21.720 -27.734 1.00 93.00 291 ASP A O 1
ATOM 2314 N N . THR A 1 292 ? 10.351 21.805 -29.835 1.00 93.31 292 THR A N 1
ATOM 2315 C CA . THR A 1 292 ? 9.241 22.581 -30.405 1.00 93.31 292 THR A CA 1
ATOM 2316 C C . THR A 1 292 ? 8.121 21.712 -30.979 1.00 93.31 292 THR A C 1
ATOM 2318 O O . THR A 1 292 ? 7.162 22.244 -31.545 1.00 93.31 292 THR A O 1
ATOM 2321 N N . THR A 1 293 ? 8.224 20.386 -30.853 1.00 95.44 293 THR A N 1
ATOM 2322 C CA . THR A 1 293 ? 7.198 19.441 -31.304 1.00 95.44 293 THR A CA 1
ATOM 2323 C C . THR A 1 293 ? 5.906 19.675 -30.529 1.00 95.44 293 THR A C 1
ATOM 2325 O O . THR A 1 293 ? 5.921 19.751 -29.304 1.00 95.44 293 THR A O 1
ATOM 2328 N N . MET A 1 294 ? 4.779 19.772 -31.235 1.00 95.88 294 MET A N 1
ATOM 2329 C CA . MET A 1 294 ? 3.452 19.901 -30.629 1.00 95.88 294 MET A CA 1
ATOM 2330 C C . MET A 1 294 ? 2.735 18.553 -30.665 1.00 95.88 294 MET A C 1
ATOM 2332 O O . MET A 1 294 ? 2.727 17.894 -31.704 1.00 95.88 294 MET A O 1
ATOM 2336 N N . VAL A 1 295 ? 2.099 18.177 -29.559 1.00 93.88 295 VAL A N 1
ATOM 2337 C CA . VAL A 1 295 ? 1.301 16.949 -29.426 1.00 93.88 295 VAL A CA 1
ATOM 2338 C C . VAL A 1 295 ? -0.111 17.289 -28.961 1.00 93.88 295 VAL A C 1
ATOM 2340 O O . VAL A 1 295 ? -0.295 18.211 -28.164 1.00 93.88 295 VAL A O 1
ATOM 2343 N N . ASP A 1 296 ? -1.110 16.579 -29.484 1.00 94.38 296 ASP A N 1
ATOM 2344 C CA . ASP A 1 296 ? -2.489 16.659 -29.000 1.00 94.38 296 ASP A CA 1
ATOM 2345 C C . ASP A 1 296 ? -2.642 15.694 -27.823 1.00 94.38 296 ASP A C 1
ATOM 2347 O O . ASP A 1 296 ? -2.475 14.489 -27.986 1.00 94.38 296 ASP A O 1
ATOM 2351 N N . ILE A 1 297 ? -2.931 16.227 -26.639 1.00 93.44 297 ILE A N 1
ATOM 2352 C CA . ILE A 1 297 ? -3.121 15.449 -25.405 1.00 93.44 297 ILE A CA 1
ATOM 2353 C C . ILE A 1 297 ? -4.601 15.296 -25.038 1.00 93.44 297 ILE A C 1
ATOM 2355 O O . ILE A 1 297 ? -4.939 14.932 -23.910 1.00 93.44 297 ILE A O 1
ATOM 2359 N N . SER A 1 298 ? -5.507 15.627 -25.960 1.00 94.88 298 SER A N 1
ATOM 2360 C CA . SER A 1 298 ? -6.936 15.456 -25.728 1.00 94.88 298 SER A CA 1
ATOM 2361 C C . SER A 1 298 ? -7.307 13.971 -25.640 1.00 94.88 298 SER A C 1
ATOM 2363 O O . SER A 1 298 ? -6.647 13.122 -26.244 1.00 94.88 298 SER A O 1
ATOM 2365 N N . PRO A 1 299 ? -8.423 13.626 -24.974 1.00 94.75 299 PRO A N 1
ATOM 2366 C CA . PRO A 1 299 ? -8.912 12.252 -24.965 1.00 94.75 299 PRO A CA 1
ATOM 2367 C C . PRO A 1 299 ? -9.233 11.688 -26.355 1.00 94.75 299 PRO A C 1
ATOM 2369 O O . PRO A 1 299 ? -9.353 10.479 -26.465 1.00 94.75 299 PRO A O 1
ATOM 2372 N N . ALA A 1 300 ? -9.377 12.518 -27.400 1.00 93.94 300 ALA A N 1
ATOM 2373 C CA . ALA A 1 300 ? -9.533 12.051 -28.783 1.00 93.94 300 ALA A CA 1
ATOM 2374 C C . ALA A 1 300 ? -8.219 11.579 -29.424 1.00 93.94 300 ALA A C 1
ATOM 2376 O O . ALA A 1 300 ? -8.268 10.880 -30.429 1.00 93.94 300 ALA A O 1
ATOM 2377 N N . ALA A 1 301 ? -7.070 11.958 -28.865 1.00 91.19 301 ALA A N 1
ATOM 2378 C CA . ALA A 1 301 ? -5.750 11.644 -29.404 1.00 91.19 301 ALA A CA 1
ATOM 2379 C C . ALA A 1 301 ? -4.923 10.707 -28.513 1.00 91.19 301 ALA A C 1
ATOM 2381 O O . ALA A 1 301 ? -3.916 10.197 -28.984 1.00 91.19 301 ALA A O 1
ATOM 2382 N N . VAL A 1 302 ? -5.312 10.522 -27.242 1.00 89.69 302 VAL A N 1
ATOM 2383 C CA . VAL A 1 302 ? -4.573 9.704 -26.271 1.00 89.69 302 VAL A CA 1
ATOM 2384 C C . VAL A 1 302 ? -5.520 8.791 -25.494 1.00 89.69 302 VAL A C 1
ATOM 2386 O O . VAL A 1 302 ? -6.534 9.231 -24.940 1.00 89.69 302 VAL A O 1
ATOM 2389 N N . GLY A 1 303 ? -5.146 7.518 -25.381 1.00 86.75 303 GLY A N 1
ATOM 2390 C CA . GLY A 1 303 ? -5.858 6.490 -24.625 1.00 86.75 303 GLY A CA 1
ATOM 2391 C C . GLY A 1 303 ? -6.790 5.617 -25.471 1.00 86.75 303 GLY A C 1
ATOM 2392 O O . GLY A 1 303 ? -6.654 5.505 -26.683 1.00 86.75 303 GLY A O 1
ATOM 2393 N N . ASN A 1 304 ? -7.742 4.951 -24.809 1.00 89.69 304 ASN A N 1
ATOM 2394 C CA . ASN A 1 304 ? -8.616 3.936 -25.421 1.00 89.69 304 ASN A CA 1
ATOM 2395 C C . ASN A 1 304 ? -7.844 2.738 -26.017 1.00 89.69 304 ASN A C 1
ATOM 2397 O O . ASN A 1 304 ? -8.080 2.290 -27.140 1.00 89.69 304 ASN A O 1
ATOM 2401 N N . LEU A 1 305 ? -6.893 2.212 -25.243 1.00 89.31 305 LEU A N 1
ATOM 2402 C CA . LEU A 1 305 ? -6.219 0.960 -25.569 1.00 89.31 305 LEU A CA 1
ATOM 2403 C C . LEU A 1 305 ? -7.160 -0.221 -25.317 1.00 89.31 305 LEU A C 1
ATOM 2405 O O . LEU A 1 305 ? -7.606 -0.436 -24.191 1.00 89.31 305 LEU A O 1
ATOM 2409 N N . THR A 1 306 ? -7.440 -1.006 -26.356 1.00 85.75 306 THR A N 1
ATOM 2410 C CA . THR A 1 306 ? -8.281 -2.212 -26.255 1.00 85.75 306 THR A CA 1
ATOM 2411 C C . THR A 1 306 ? -7.486 -3.475 -25.935 1.00 85.75 306 THR A C 1
ATOM 2413 O O . THR A 1 306 ? -8.063 -4.474 -25.512 1.00 85.75 306 THR A O 1
ATOM 2416 N N . SER A 1 307 ? -6.171 -3.450 -26.155 1.00 89.56 307 SER A N 1
ATOM 2417 C CA . SER A 1 307 ? -5.260 -4.573 -25.931 1.00 89.56 307 SER A CA 1
ATOM 2418 C C . SER A 1 307 ? -3.832 -4.075 -25.722 1.00 89.56 307 SER A C 1
ATOM 2420 O O . SER A 1 307 ? -3.458 -3.027 -26.248 1.00 89.56 307 SER A O 1
ATOM 2422 N N . LEU A 1 308 ? -3.035 -4.849 -24.988 1.00 90.56 308 LEU A N 1
ATOM 2423 C CA . LEU A 1 308 ? -1.596 -4.636 -24.838 1.00 90.56 308 LEU A CA 1
ATOM 2424 C C . LEU A 1 308 ? -0.827 -5.608 -25.748 1.00 90.56 308 LEU A C 1
ATOM 2426 O O . LEU A 1 308 ? -1.324 -6.711 -25.985 1.00 90.56 308 LEU A O 1
ATOM 2430 N N . PRO A 1 309 ? 0.354 -5.219 -26.262 1.00 92.62 309 PRO A N 1
ATOM 2431 C CA . PRO A 1 309 ? 1.196 -6.110 -27.054 1.00 92.62 309 PRO A CA 1
ATOM 2432 C C . PRO A 1 309 ? 1.689 -7.298 -26.217 1.00 92.62 309 PRO A C 1
ATOM 2434 O O . PRO A 1 309 ? 1.995 -7.157 -25.033 1.00 92.62 309 PRO A O 1
ATOM 2437 N N . THR A 1 310 ? 1.782 -8.467 -26.847 1.00 91.00 310 THR A N 1
ATOM 2438 C CA . THR A 1 310 ? 2.211 -9.731 -26.221 1.00 91.00 310 THR A CA 1
ATOM 2439 C C . THR A 1 310 ? 3.398 -10.384 -26.929 1.00 91.00 310 THR A C 1
ATOM 2441 O O . THR A 1 310 ? 4.034 -11.276 -26.374 1.00 91.00 310 THR A O 1
ATOM 2444 N N . THR A 1 311 ? 3.726 -9.923 -28.138 1.00 92.31 311 THR A N 1
ATOM 2445 C CA . THR A 1 311 ? 4.859 -10.392 -28.949 1.00 92.31 311 THR A CA 1
ATOM 2446 C C . THR A 1 311 ? 5.804 -9.244 -29.284 1.00 92.31 311 THR A C 1
ATOM 2448 O O . THR A 1 311 ? 5.404 -8.079 -29.276 1.00 92.31 311 THR A O 1
ATOM 2451 N N . GLU A 1 312 ? 7.064 -9.552 -29.597 1.00 92.50 312 GLU A N 1
ATOM 2452 C CA . GLU A 1 312 ? 8.056 -8.545 -29.994 1.00 92.50 312 GLU A CA 1
ATOM 2453 C C . GLU A 1 312 ? 7.568 -7.687 -31.175 1.00 92.50 312 GLU A C 1
ATOM 2455 O O . GLU A 1 312 ? 7.694 -6.459 -31.150 1.00 92.50 312 GLU A O 1
ATOM 2460 N N . GLU A 1 313 ? 6.979 -8.309 -32.196 1.00 94.25 313 GLU A N 1
ATOM 2461 C CA . GLU A 1 313 ? 6.459 -7.613 -33.370 1.00 94.25 313 GLU A CA 1
ATOM 2462 C C . GLU A 1 313 ? 5.331 -6.646 -32.999 1.00 94.25 313 GLU A C 1
ATOM 2464 O O . GLU A 1 313 ? 5.305 -5.510 -33.478 1.00 94.25 313 GLU A O 1
ATOM 2469 N N . GLU A 1 314 ? 4.427 -7.066 -32.109 1.00 94.62 314 GLU A N 1
ATOM 2470 C CA . GLU A 1 314 ? 3.368 -6.203 -31.584 1.00 94.62 314 GLU A CA 1
ATOM 2471 C C . GLU A 1 314 ? 3.947 -5.050 -30.767 1.00 94.62 314 GLU A C 1
ATOM 2473 O O . GLU A 1 314 ? 3.512 -3.918 -30.945 1.00 94.62 314 GLU A O 1
ATOM 2478 N N . PHE A 1 315 ? 4.958 -5.289 -29.927 1.00 94.56 315 PHE A N 1
ATOM 2479 C CA . PHE A 1 315 ? 5.625 -4.236 -29.156 1.00 94.56 315 PHE A CA 1
ATOM 2480 C C . PHE A 1 315 ? 6.250 -3.168 -30.061 1.00 94.56 315 PHE A C 1
ATOM 2482 O O . PHE A 1 315 ? 6.094 -1.971 -29.807 1.00 94.56 315 PHE A O 1
ATOM 2489 N N . ARG A 1 316 ? 6.917 -3.587 -31.142 1.00 94.38 316 ARG A N 1
ATOM 2490 C CA . ARG A 1 316 ? 7.528 -2.678 -32.125 1.00 94.38 316 ARG A CA 1
ATOM 2491 C C . ARG A 1 316 ? 6.493 -1.886 -32.923 1.00 94.38 316 ARG A C 1
ATOM 2493 O O . ARG A 1 316 ? 6.772 -0.752 -33.297 1.00 94.38 316 ARG A O 1
ATOM 2500 N N . ALA A 1 317 ? 5.321 -2.463 -33.184 1.00 93.69 317 ALA A N 1
ATOM 2501 C CA . ALA A 1 317 ? 4.208 -1.761 -33.822 1.00 93.69 317 ALA A CA 1
ATOM 2502 C C . ALA A 1 317 ? 3.449 -0.845 -32.845 1.00 93.69 317 ALA A C 1
ATOM 2504 O O . ALA A 1 317 ? 2.877 0.161 -33.258 1.00 93.69 317 ALA A O 1
ATOM 2505 N N . PHE A 1 318 ? 3.439 -1.203 -31.561 1.00 94.56 318 PHE A N 1
ATOM 2506 C CA . PHE A 1 318 ? 2.700 -0.510 -30.518 1.00 94.56 318 PHE A CA 1
ATOM 2507 C C . PHE A 1 318 ? 3.370 0.794 -30.090 1.00 94.56 318 PHE A C 1
ATOM 2509 O O . PHE A 1 318 ? 2.679 1.792 -29.941 1.00 94.56 318 PHE A O 1
ATOM 2516 N N . TYR A 1 319 ? 4.690 0.819 -29.899 1.00 94.38 319 TYR A N 1
ATOM 2517 C CA . TYR A 1 319 ? 5.403 2.027 -29.474 1.00 94.38 319 TYR A CA 1
ATOM 2518 C C . TYR A 1 319 ? 5.931 2.829 -30.665 1.00 94.38 319 TYR A C 1
ATOM 2520 O O . TYR A 1 319 ? 6.701 2.310 -31.477 1.00 94.38 319 TYR A O 1
ATOM 2528 N N . ASN A 1 320 ? 5.618 4.129 -30.731 1.00 93.00 320 ASN A N 1
ATOM 2529 C CA . ASN A 1 320 ? 6.301 5.011 -31.676 1.00 93.00 320 ASN A CA 1
ATOM 2530 C C . ASN A 1 320 ? 7.700 5.335 -31.137 1.00 93.00 320 ASN A C 1
ATOM 2532 O O . ASN A 1 320 ? 7.883 6.173 -30.252 1.00 93.00 320 ASN A O 1
ATOM 2536 N N . PHE A 1 321 ? 8.694 4.641 -31.691 1.00 94.38 321 PHE A N 1
ATOM 2537 C CA . PHE A 1 321 ? 10.059 4.658 -31.184 1.00 94.38 321 PHE A CA 1
ATOM 2538 C C . PHE A 1 321 ? 10.657 6.068 -31.082 1.00 94.38 321 PHE A C 1
ATOM 2540 O O . PHE A 1 321 ? 11.239 6.397 -30.053 1.00 94.38 321 PHE A O 1
ATOM 2547 N N . PHE A 1 322 ? 10.501 6.905 -32.114 1.00 93.31 322 PHE A N 1
ATOM 2548 C CA . PHE A 1 322 ? 11.144 8.223 -32.170 1.00 93.31 322 PHE A CA 1
ATOM 2549 C C . PHE A 1 322 ? 10.248 9.366 -31.707 1.00 93.31 322 PHE A C 1
ATOM 2551 O O . PHE A 1 322 ? 10.742 10.283 -31.047 1.00 93.31 322 PHE A O 1
ATOM 2558 N N . ASP A 1 323 ? 8.955 9.331 -32.036 1.00 90.75 323 ASP A N 1
ATOM 2559 C CA . ASP A 1 323 ? 8.072 10.461 -31.731 1.00 90.75 323 ASP A CA 1
ATOM 2560 C C . ASP A 1 323 ? 7.434 10.356 -30.343 1.00 90.75 323 ASP A C 1
ATOM 2562 O O . ASP A 1 323 ? 6.966 11.367 -29.816 1.00 90.75 323 ASP A O 1
ATOM 2566 N N . GLY A 1 324 ? 7.499 9.175 -29.723 1.00 89.69 324 GLY A N 1
ATOM 2567 C CA . GLY A 1 324 ? 6.873 8.902 -28.438 1.00 89.69 324 GLY A CA 1
ATOM 2568 C C . GLY A 1 324 ? 5.397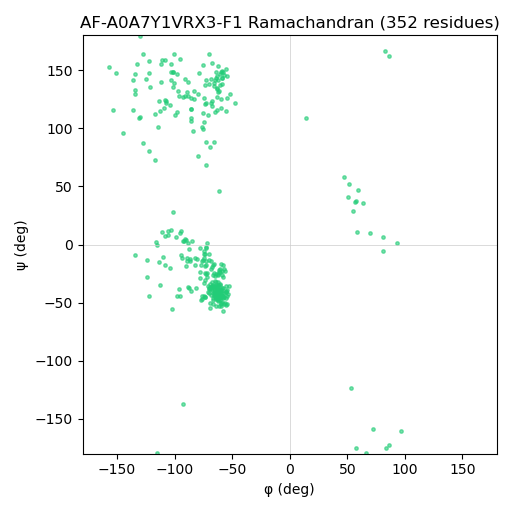 8.546 -28.576 1.00 89.69 324 GLY A C 1
ATOM 2569 O O . GLY A 1 324 ? 4.778 8.728 -29.625 1.00 89.69 324 GLY A O 1
ATOM 2570 N N . GLY A 1 325 ? 4.832 8.020 -27.493 1.00 89.31 325 GLY A N 1
ATOM 2571 C CA . GLY A 1 325 ? 3.450 7.555 -27.469 1.00 89.31 325 GLY A CA 1
ATOM 2572 C C . GLY A 1 325 ? 3.275 6.137 -28.011 1.00 89.31 325 GLY A C 1
ATOM 2573 O O . GLY A 1 325 ? 4.235 5.413 -28.302 1.00 89.31 325 GLY A O 1
ATOM 2574 N N . VAL A 1 326 ? 2.015 5.729 -28.086 1.00 91.62 326 VAL A N 1
ATOM 2575 C CA . VAL A 1 326 ? 1.598 4.372 -28.439 1.00 91.62 326 VAL A CA 1
ATOM 2576 C C . VAL A 1 326 ? 0.581 4.406 -29.577 1.00 91.62 326 VAL A C 1
ATOM 2578 O O . VAL A 1 326 ? -0.006 5.447 -29.861 1.00 91.62 326 VAL A O 1
ATOM 2581 N N . ALA A 1 327 ? 0.362 3.267 -30.227 1.00 85.06 327 ALA A N 1
ATOM 2582 C CA . ALA A 1 327 ? -0.685 3.065 -31.219 1.00 85.06 327 ALA A CA 1
ATOM 2583 C C . ALA A 1 327 ? -2.062 3.003 -30.537 1.00 85.06 327 ALA A C 1
ATOM 2585 O O . ALA A 1 327 ? -2.689 1.945 -30.458 1.00 85.06 327 ALA A O 1
ATOM 2586 N N . ASP A 1 328 ? -2.506 4.136 -29.997 1.00 85.38 328 ASP A N 1
ATOM 2587 C CA . ASP A 1 328 ? -3.823 4.297 -29.403 1.00 85.38 328 ASP A CA 1
ATOM 2588 C C . ASP A 1 328 ? -4.800 5.005 -30.355 1.00 85.38 328 ASP A C 1
ATOM 2590 O O . ASP A 1 328 ? -4.423 5.513 -31.414 1.00 85.38 328 ASP A O 1
ATOM 2594 N N . SER A 1 329 ? -6.093 4.895 -30.046 1.00 86.00 329 SER A N 1
ATOM 2595 C CA . SER A 1 329 ? -7.169 5.370 -30.928 1.00 86.00 329 SER A CA 1
ATOM 2596 C C . SER A 1 329 ? -7.897 6.594 -30.383 1.00 86.00 329 SER A C 1
ATOM 2598 O O . SER A 1 329 ? -8.695 7.190 -31.104 1.00 86.00 329 SER A O 1
ATOM 2600 N N . GLY A 1 330 ? -7.643 6.952 -29.120 1.00 91.75 330 GLY A N 1
ATOM 2601 C CA . GLY A 1 330 ? -8.430 7.935 -28.396 1.00 91.75 330 GLY A CA 1
ATOM 2602 C C . GLY A 1 330 ? -9.919 7.575 -28.312 1.00 91.75 330 GLY A C 1
ATOM 2603 O O . GLY A 1 330 ? -10.381 6.500 -28.699 1.00 91.75 330 GLY A O 1
ATOM 2604 N N . TYR A 1 331 ? -10.696 8.492 -27.755 1.00 92.69 331 TYR A N 1
ATOM 2605 C CA . TYR A 1 331 ? -12.142 8.412 -27.633 1.00 92.69 331 TYR A CA 1
ATOM 2606 C C . TYR A 1 331 ? -12.801 9.394 -28.596 1.00 92.69 331 TYR A C 1
ATOM 2608 O O . TYR A 1 331 ? -12.625 10.606 -28.472 1.00 92.69 331 TYR A O 1
ATOM 2616 N N . ASP A 1 332 ? -13.652 8.883 -29.486 1.00 91.69 332 ASP A N 1
ATOM 2617 C CA . ASP A 1 332 ? -14.374 9.718 -30.451 1.00 91.69 332 ASP A CA 1
ATOM 2618 C C . ASP A 1 332 ? -15.305 10.733 -29.779 1.00 91.69 332 ASP A C 1
ATOM 2620 O O . ASP A 1 332 ? -15.492 11.837 -30.287 1.00 91.69 332 ASP A O 1
ATOM 2624 N N . LEU A 1 333 ? -15.927 10.357 -28.655 1.00 94.88 333 LEU A N 1
ATOM 2625 C CA . LEU A 1 333 ? -16.998 11.122 -28.021 1.00 94.88 333 LEU A CA 1
ATOM 2626 C C . LEU A 1 333 ? -16.820 11.214 -26.512 1.00 94.88 333 LEU A C 1
ATOM 2628 O O . LEU A 1 333 ? -16.514 10.239 -25.826 1.00 94.88 333 LEU A O 1
ATOM 2632 N N . ASN A 1 334 ? -17.141 12.386 -25.978 1.00 93.50 334 ASN A N 1
ATOM 2633 C CA . ASN A 1 334 ? -17.259 12.588 -24.549 1.00 93.50 334 ASN A CA 1
ATOM 2634 C C . ASN A 1 334 ? -18.538 11.904 -24.025 1.00 93.50 334 ASN A C 1
ATOM 2636 O O . ASN A 1 334 ? -19.639 12.281 -24.438 1.00 93.50 334 ASN A O 1
ATOM 2640 N N . PRO A 1 335 ? -18.444 10.957 -23.071 1.00 93.69 335 PRO A N 1
ATOM 2641 C CA . PRO A 1 335 ? -19.595 10.174 -22.618 1.00 93.69 335 PRO A CA 1
ATOM 2642 C C . PRO A 1 335 ? -20.647 11.007 -21.873 1.00 93.69 335 PRO A C 1
ATOM 2644 O O . PRO A 1 335 ? -21.791 10.580 -21.734 1.00 93.69 335 PRO A O 1
ATOM 2647 N N . LYS A 1 336 ? -20.288 12.204 -21.392 1.00 95.62 336 LYS A N 1
ATOM 2648 C CA . LYS A 1 336 ? -21.205 13.116 -20.700 1.00 95.62 336 LYS A CA 1
ATOM 2649 C C . LYS A 1 336 ? -21.950 14.042 -21.659 1.00 95.62 336 LYS A C 1
ATOM 2651 O O . LYS A 1 336 ? -23.103 14.371 -21.394 1.00 95.62 336 LYS A O 1
ATOM 2656 N N . THR A 1 337 ? -21.298 14.511 -22.723 1.00 95.50 337 THR A N 1
ATOM 2657 C CA . THR A 1 337 ? -21.878 15.513 -23.638 1.00 95.50 337 THR A CA 1
ATOM 2658 C C . THR A 1 337 ? -22.348 14.925 -24.966 1.00 95.50 337 THR A C 1
ATOM 2660 O O . THR A 1 337 ? -23.165 15.550 -25.636 1.00 95.50 337 THR A O 1
ATOM 2663 N N . GLY A 1 338 ? -21.850 13.750 -25.357 1.00 96.06 338 GLY A N 1
ATOM 2664 C CA . GLY A 1 338 ? -22.103 13.137 -26.662 1.00 96.06 338 GLY A CA 1
ATOM 2665 C C . GLY A 1 338 ? -21.441 13.867 -27.836 1.00 96.06 338 GLY A C 1
ATOM 2666 O O . GLY A 1 338 ? -21.751 13.561 -28.983 1.00 96.06 338 GLY A O 1
ATOM 2667 N N . ALA A 1 339 ? -20.562 14.837 -27.567 1.00 96.81 339 ALA A N 1
ATOM 2668 C CA . ALA A 1 339 ? -19.830 15.594 -28.580 1.00 96.81 339 ALA A CA 1
ATOM 2669 C C . ALA A 1 339 ? -18.371 15.110 -28.688 1.00 96.81 339 ALA A C 1
ATOM 2671 O O . ALA A 1 339 ? -17.845 14.594 -27.695 1.00 96.81 339 ALA A O 1
ATOM 2672 N N . PRO A 1 340 ? -17.704 15.303 -29.843 1.00 96.44 340 PRO A N 1
ATOM 2673 C CA . PRO A 1 340 ? -16.273 15.048 -29.969 1.00 96.44 340 PRO A CA 1
ATOM 2674 C C . PRO A 1 340 ? -15.442 15.866 -28.979 1.00 96.44 340 PRO A C 1
ATOM 2676 O O . PRO A 1 340 ? -15.824 16.985 -28.623 1.00 96.44 340 PRO A O 1
ATOM 2679 N N . TYR A 1 341 ? -14.308 15.318 -28.538 1.00 95.69 341 TYR A N 1
ATOM 2680 C CA . TYR A 1 341 ? -13.353 16.084 -27.740 1.00 95.69 341 TYR A CA 1
ATOM 2681 C C . TYR A 1 341 ? -12.667 17.148 -28.602 1.00 95.69 341 TYR A C 1
ATOM 2683 O O . TYR A 1 341 ? -12.290 16.897 -29.744 1.00 95.69 341 TYR A O 1
ATOM 2691 N N . GLU A 1 342 ? -12.502 18.345 -28.043 1.00 94.94 342 GLU A N 1
ATOM 2692 C CA . GLU A 1 342 ? -11.662 19.373 -28.654 1.00 94.94 342 GLU A CA 1
ATOM 2693 C C . GLU A 1 342 ? -10.185 19.002 -28.487 1.00 94.94 342 GLU A C 1
ATOM 2695 O O . GLU A 1 342 ? -9.775 18.585 -27.399 1.00 94.94 342 GLU A O 1
ATOM 2700 N N . SER A 1 343 ? -9.391 19.194 -29.544 1.00 95.88 343 SER A N 1
ATOM 2701 C CA . SER A 1 343 ? -7.939 19.008 -29.499 1.00 95.88 343 SER A CA 1
ATOM 2702 C C . SER A 1 343 ? -7.277 19.913 -28.464 1.00 95.88 343 SER A C 1
ATOM 2704 O O . SER A 1 343 ? -7.636 21.084 -28.311 1.00 95.88 343 SER A O 1
ATOM 2706 N N . GLN A 1 344 ? -6.250 19.390 -27.802 1.00 95.94 344 GLN A N 1
ATOM 2707 C CA . GLN A 1 344 ? -5.485 20.077 -26.766 1.00 95.94 344 GLN A CA 1
ATOM 2708 C C . GLN A 1 344 ? -4.002 19.999 -27.107 1.00 95.94 344 GLN A C 1
ATOM 2710 O O . GLN A 1 344 ? -3.296 19.091 -26.688 1.00 95.94 344 GLN A O 1
ATOM 2715 N N . TRP A 1 345 ? -3.534 20.962 -27.896 1.00 97.00 345 TRP A N 1
ATOM 2716 C CA . TRP A 1 345 ? -2.151 20.995 -28.361 1.00 97.00 345 TRP A CA 1
ATOM 2717 C C . TRP A 1 345 ? -1.219 21.610 -27.317 1.00 97.00 345 TRP A C 1
ATOM 2719 O O . TRP A 1 345 ? -1.410 22.759 -26.914 1.00 97.00 345 TRP A O 1
ATOM 2729 N N . VAL A 1 346 ? -0.174 20.876 -26.938 1.00 95.12 346 VAL A N 1
ATOM 2730 C CA . VAL A 1 346 ? 0.880 21.330 -26.017 1.00 95.12 346 VAL A CA 1
ATOM 2731 C C . VAL A 1 346 ? 2.272 21.001 -26.569 1.00 95.12 346 VAL A C 1
ATOM 2733 O O . VAL A 1 346 ? 2.401 20.072 -27.372 1.00 95.12 346 VAL A O 1
ATOM 2736 N N . PRO A 1 347 ? 3.327 21.730 -26.167 1.00 95.12 347 PRO A N 1
ATOM 2737 C CA . PRO A 1 347 ? 4.695 21.332 -26.477 1.00 95.12 347 PRO A CA 1
ATOM 2738 C C . PRO A 1 347 ? 5.014 19.969 -25.853 1.00 95.12 347 PRO A C 1
ATOM 2740 O O . PRO A 1 347 ? 4.781 19.757 -24.661 1.00 95.12 347 PRO A O 1
ATOM 2743 N N . ARG A 1 348 ? 5.593 19.051 -26.630 1.00 94.38 348 ARG A N 1
ATOM 2744 C CA . ARG A 1 348 ? 6.001 17.719 -26.157 1.00 94.38 348 ARG A CA 1
ATOM 2745 C C . ARG A 1 348 ? 7.008 17.818 -25.012 1.00 94.38 348 ARG A C 1
ATOM 2747 O O . ARG A 1 348 ? 6.877 17.087 -24.037 1.00 94.38 348 ARG A O 1
ATOM 2754 N N . GLY A 1 349 ? 7.934 18.776 -25.097 1.00 93.75 349 GLY A N 1
ATOM 2755 C CA . GLY A 1 349 ? 8.890 19.084 -24.033 1.00 93.75 349 GLY A CA 1
ATOM 2756 C C . GLY A 1 349 ? 8.235 19.456 -22.705 1.00 93.75 349 GLY A C 1
ATOM 2757 O O . GLY A 1 349 ? 8.719 19.075 -21.642 1.00 93.75 349 GLY A O 1
ATOM 2758 N N . ASP A 1 350 ? 7.114 20.177 -22.734 1.00 92.12 350 ASP A N 1
ATOM 2759 C CA . ASP A 1 350 ? 6.357 20.498 -21.520 1.00 92.12 350 ASP A CA 1
ATOM 2760 C C . ASP A 1 350 ? 5.620 19.270 -20.995 1.00 92.12 350 ASP A C 1
ATOM 2762 O O . ASP A 1 350 ? 5.685 18.993 -19.800 1.00 92.12 350 ASP A O 1
ATOM 2766 N N . PHE A 1 351 ? 4.970 18.520 -21.886 1.00 90.50 351 PHE A N 1
ATOM 2767 C CA . PHE A 1 351 ? 4.202 17.337 -21.518 1.00 90.50 351 PHE A CA 1
ATOM 2768 C C . PHE A 1 351 ? 5.068 16.221 -20.922 1.00 90.50 351 PHE A C 1
ATOM 2770 O O . PHE A 1 351 ? 4.704 15.675 -19.892 1.00 90.50 351 PHE A O 1
ATOM 2777 N N . GLY A 1 352 ? 6.227 15.910 -21.512 1.00 88.38 352 GLY A N 1
ATOM 2778 C CA . GLY A 1 352 ? 7.078 14.811 -21.044 1.00 88.38 352 GLY A CA 1
ATOM 2779 C C . GLY A 1 352 ? 7.727 15.045 -19.674 1.00 88.38 352 GLY A C 1
ATOM 2780 O O . GLY A 1 352 ? 8.146 14.089 -19.030 1.00 88.38 352 GLY A O 1
ATOM 2781 N N . ARG A 1 353 ? 7.839 16.302 -19.221 1.00 87.69 353 ARG A N 1
ATOM 2782 C CA . ARG A 1 353 ? 8.484 16.668 -17.943 1.00 87.69 353 ARG A CA 1
ATOM 2783 C C . ARG A 1 353 ? 7.557 16.620 -16.729 1.00 87.69 353 ARG A C 1
ATOM 2785 O O . ARG A 1 353 ? 8.056 16.755 -15.608 1.00 87.69 353 ARG A O 1
ATOM 2792 N N . VAL A 1 354 ? 6.249 16.522 -16.954 1.00 72.38 354 VAL A N 1
ATOM 2793 C CA . VAL A 1 354 ? 5.217 16.374 -15.916 1.00 72.38 354 VAL A CA 1
ATOM 2794 C C . VAL A 1 354 ? 4.949 14.895 -15.713 1.00 72.38 354 VAL A C 1
ATOM 2796 O O . VAL A 1 354 ? 4.862 14.495 -14.530 1.00 72.38 354 VAL A O 1
#

Solvent-accessible surface area (backbone atoms only — not comparable to full-atom values): 20834 Å² total; per-residue (Å²): 109,75,73,58,55,54,52,51,52,56,54,58,66,70,60,65,63,92,64,74,76,72,53,65,67,54,54,51,49,52,52,50,54,54,41,54,74,48,38,76,97,45,70,70,63,50,53,48,50,53,50,54,46,51,46,45,41,47,29,36,40,22,62,71,44,97,80,56,76,43,82,51,60,64,31,76,55,80,90,35,74,35,80,63,92,74,61,89,72,56,96,44,75,67,53,38,51,51,38,26,50,38,10,24,49,32,17,47,49,51,41,52,54,60,76,36,64,83,38,90,27,26,87,56,38,51,58,54,57,53,48,53,37,54,75,70,74,50,70,84,86,70,71,52,52,56,32,90,81,60,38,40,48,10,39,7,36,33,54,25,49,53,52,51,57,37,43,63,64,32,42,54,45,48,89,60,72,40,58,72,54,69,82,64,53,74,72,85,24,60,62,43,47,77,92,51,89,79,67,95,68,67,72,50,95,81,51,69,60,31,47,8,85,81,69,75,60,58,51,72,76,79,50,71,53,51,51,56,30,60,62,93,82,68,52,77,91,42,51,46,77,48,76,57,96,88,31,81,42,44,33,70,69,68,87,69,83,75,81,62,69,70,84,87,54,98,65,60,68,84,35,65,33,51,36,58,56,46,38,58,61,49,51,57,59,41,46,37,83,81,45,81,53,73,40,54,70,18,56,42,59,43,47,67,70,91,75,78,70,88,46,73,69,44,44,63,67,34,41,40,67,83,85,52,66,61,76,48,65,18,38,75,52,37,91,88,77,73,41,64,55,70,84,38,76,41,44,39,14,63,60,65,69,108

Secondary structure (DSSP, 8-state):
-HHHHHHHHHHHHHTS---PPPPHHHHHHHHHHHHHHTS---HHHHHHHHHHHHHHHHHHHHTT-SS---SSTTSEETTEE------PPPSSHHHHHHHHHHHHHHHHHHHHHHHTTT-TTHHHHHHHHHHHHHHTT--TT-----HHHHHHHHHHHHHHHHHHHHHHHSSS-GGGTT---TTT---SSPPB-TTSSS-TT---TTS---B-TTSSS----S-GGGGGSPPSS--GGGEEEEEETTEEEEEET---PPPPP-SSS--STTSHHHHHHHHHHHHHGGG-TT---EEE-STTTS--------SHHHHHHHB-TTT-SBS----SS-TTT-SPPPP-EEEHHHHHT-

Radius of gyration: 27.65 Å; Cα contacts (8 Å, |Δi|>4): 450; chains: 1; bounding box: 64×74×65 Å

Sequence (354 aa):
MKRICTFLIAMLMMASALNGQHSVARQWNEVLLESIRHDLGRPTVHSRNLFHISTAMYDAWAAYDDVAVPCFLGNEVGPYQFLFDGVEIPGDPVSVKNAQNMAVSYAVYRLLKHRFAHSVGAGFIIPLVDSLMLSLNYDTALVSTDYTQDGPAAFGNYLALSIIEFGFLDGADEEFDYEYDDLFYQPVNPPLAPSSHGDPSLIDLNHWQPLAPDSITPRRFLNPQWGRCTPFSLNENDLEVQDRNGVPYYLYHDPGQPPYLDTATLGGLDDFYKWNFALNAVWSSHLDPSDTTMVDISPAAVGNLTSLPTTEEEFRAFYNFFDGGVADSGYDLNPKTGAPYESQWVPRGDFGRV

pLDDT: mean 91.15, std 11.57, range [39.97, 98.94]

Foldseek 3Di:
DVVVVVVVVVVVVVVPDPPPDDALLVLLVVLLVVLCVLFDPQVLLSVVLVVLLVLQLQQLLQLQDPPDDRLQACDDFVPAHRDDPGADHDPDPVVSSVLSSLLSLLQSLLLQCLSCVPTPRCVPSNVSSVVSCVVVVHDPPPQALPCRPPGSNNNSNVSNVRSVVCVCVQQCVVVVVSDDDVLLDDWPFEEDAPVDPDDPRGDFPQTDHWHDPVVPDTDDDRNSRSLSGRDSPADPVQWDWDDDPNHTGIDGNPPDDDQGDDPPDPDACVRLVNVVVVLVVLLVVLLDPPQQDKDWPWLQRDDPDPDDDDDSVRVVQFAPSRPGDGPHGGDQADPVPRHGIDTDIDRSNVVSND